Protein AF-0000000080600433 (afdb_homodimer)

Nearest PDB structures (foldseek):
  8jb5-assembly1_A  TM=6.393E-01  e=2.468E+00  Paraclostridium sordellii ATCC 9714
  7pgu-assembly1_N  TM=2.609E-01  e=3.815E-01  Homo sapiens
  2d9x-assembly1_A  TM=2.632E-01  e=1.569E+00  Homo sapiens
  7n3p-assembly1_A  TM=3.312E-01  e=3.095E+00  Scytonema hofmannii
  8jb5-assembly1_A  TM=6.398E-01  e=2.450E+00  Paraclostridium sordellii ATCC 9714

Organism: Caenorhabditis remanei (NCBI:txid31234)

Structure (mmCIF, N/CA/C/O backbone):
data_AF-0000000080600433-model_v1
#
loop_
_entity.id
_entity.type
_entity.pdbx_description
1 polymer 'Uncharacterized protein'
#
loop_
_atom_site.group_PDB
_atom_site.id
_atom_site.type_symbol
_atom_site.label_atom_id
_atom_site.label_alt_id
_atom_site.label_comp_id
_atom_site.label_asym_id
_atom_site.label_entity_id
_atom_site.label_seq_id
_atom_site.pdbx_PDB_ins_code
_atom_site.Cartn_x
_atom_site.Cartn_y
_atom_site.Cartn_z
_atom_site.occupancy
_atom_site.B_iso_or_equiv
_atom_site.auth_seq_id
_atom_site.auth_comp_id
_atom_site.auth_asym_id
_atom_site.auth_atom_id
_atom_site.pdbx_PDB_model_num
ATOM 1 N N . MET A 1 1 ? 15.68 -6.871 -2.203 1 72.06 1 MET A N 1
ATOM 2 C CA . MET A 1 1 ? 15.016 -6.578 -3.467 1 72.06 1 MET A CA 1
ATOM 3 C C . MET A 1 1 ? 13.586 -6.102 -3.23 1 72.06 1 MET A C 1
ATOM 5 O O . MET A 1 1 ? 12.938 -6.523 -2.271 1 72.06 1 MET A O 1
ATOM 9 N N . SER A 1 2 ? 13.094 -5.086 -3.926 1 90.19 2 SER A N 1
ATOM 10 C CA . SER A 1 2 ? 11.852 -4.34 -3.773 1 90.19 2 SER A CA 1
ATOM 11 C C . SER A 1 2 ? 10.688 -5.059 -4.441 1 90.19 2 SER A C 1
ATOM 13 O O . SER A 1 2 ? 10.891 -5.844 -5.371 1 90.19 2 SER A O 1
ATOM 15 N N . ILE A 1 3 ? 9.578 -4.93 -3.832 1 96.94 3 ILE A N 1
ATOM 16 C CA . ILE A 1 3 ? 8.359 -5.488 -4.398 1 96.94 3 ILE A CA 1
ATOM 17 C C . ILE A 1 3 ? 8.195 -5.02 -5.844 1 96.94 3 ILE A C 1
ATOM 19 O O . ILE A 1 3 ? 8.516 -3.877 -6.172 1 96.94 3 ILE A O 1
ATOM 23 N N . LEU A 1 4 ? 7.863 -5.965 -6.727 1 97.31 4 LEU A N 1
ATOM 24 C CA . LEU A 1 4 ? 7.391 -5.648 -8.07 1 97.31 4 LEU A CA 1
ATOM 25 C C . LEU A 1 4 ? 5.871 -5.738 -8.148 1 97.31 4 LEU A C 1
ATOM 27 O O . LEU A 1 4 ? 5.273 -6.688 -7.637 1 97.31 4 LEU A O 1
ATOM 31 N N . VAL A 1 5 ? 5.254 -4.672 -8.672 1 98.06 5 VAL A N 1
ATOM 32 C CA . VAL A 1 5 ? 3.795 -4.664 -8.641 1 98.06 5 VAL A CA 1
ATOM 33 C C . VAL A 1 5 ? 3.258 -3.871 -9.828 1 98.06 5 VAL A C 1
ATOM 35 O O . VAL A 1 5 ? 3.863 -2.883 -10.25 1 98.06 5 VAL A O 1
ATOM 38 N N . TYR A 1 6 ? 2.219 -4.309 -10.398 1 97.75 6 TYR A N 1
ATOM 39 C CA . TYR A 1 6 ? 1.416 -3.549 -11.352 1 97.75 6 TYR A CA 1
ATOM 40 C C . TYR A 1 6 ? -0.06 -3.904 -11.227 1 97.75 6 TYR A C 1
ATOM 42 O O . TYR A 1 6 ? -0.415 -4.895 -10.578 1 97.75 6 TYR A O 1
ATOM 50 N N . ASP A 1 7 ? -0.942 -3.064 -11.727 1 97.25 7 ASP A N 1
ATOM 51 C CA . ASP A 1 7 ? -2.379 -3.305 -11.625 1 97.25 7 ASP A CA 1
ATOM 52 C C . ASP A 1 7 ? -2.938 -3.836 -12.945 1 97.25 7 ASP A C 1
ATOM 54 O O . ASP A 1 7 ? -2.322 -3.662 -14 1 97.25 7 ASP A O 1
ATOM 58 N N . ARG A 1 8 ? -4.012 -4.586 -12.828 1 96.38 8 ARG A N 1
ATOM 59 C CA . ARG A 1 8 ? -4.77 -5.113 -13.961 1 96.38 8 ARG A CA 1
ATOM 60 C C . ARG A 1 8 ? -6.27 -5.062 -13.688 1 96.38 8 ARG A C 1
ATOM 62 O O . ARG A 1 8 ? -6.707 -5.301 -12.562 1 96.38 8 ARG A O 1
ATOM 69 N N . GLU A 1 9 ? -6.945 -4.75 -14.742 1 95.44 9 GLU A N 1
ATOM 70 C CA . GLU A 1 9 ? -8.398 -4.844 -14.641 1 95.44 9 GLU A CA 1
ATOM 71 C C . GLU A 1 9 ? -8.906 -6.18 -15.172 1 95.44 9 GLU A C 1
ATOM 73 O O . GLU A 1 9 ? -8.469 -6.637 -16.234 1 95.44 9 GLU A O 1
ATOM 78 N N . HIS A 1 10 ? -9.742 -6.844 -14.414 1 96.12 10 HIS A N 1
ATOM 79 C CA . HIS A 1 10 ? -10.406 -8.078 -14.805 1 96.12 10 HIS A CA 1
ATOM 80 C C . HIS A 1 10 ? -11.852 -8.102 -14.328 1 96.12 10 HIS A C 1
ATOM 82 O O . HIS A 1 10 ? -12.117 -7.969 -13.125 1 96.12 10 HIS A O 1
ATOM 88 N N . ASN A 1 11 ? -12.82 -8.281 -15.258 1 94 11 ASN A N 1
ATOM 89 C CA . ASN A 1 11 ? -14.25 -8.273 -14.953 1 94 11 ASN A CA 1
ATOM 90 C C . ASN A 1 11 ? -14.648 -7.031 -14.164 1 94 11 ASN A C 1
ATOM 92 O O . ASN A 1 11 ? -15.328 -7.133 -13.141 1 94 11 ASN A O 1
ATOM 96 N N . PHE A 1 12 ? -14.133 -5.879 -14.539 1 91.25 12 PHE A N 1
ATOM 97 C CA . PHE A 1 12 ? -14.484 -4.555 -14.039 1 91.25 12 PHE A CA 1
ATOM 98 C C . PHE A 1 12 ? -14 -4.375 -12.609 1 91.25 12 PHE A C 1
ATOM 100 O O . PHE A 1 12 ? -14.578 -3.594 -11.844 1 91.25 12 PHE A O 1
ATOM 107 N N . LYS A 1 13 ? -13.062 -5.203 -12.25 1 94.06 13 LYS A N 1
ATOM 108 C CA . LYS A 1 13 ? -12.422 -5.094 -10.938 1 94.06 13 LYS A CA 1
ATOM 109 C C . LYS A 1 13 ? -10.914 -4.891 -11.078 1 94.06 13 LYS A C 1
ATOM 111 O O . LYS A 1 13 ? -10.273 -5.516 -11.922 1 94.06 13 LYS A O 1
ATOM 116 N N . LYS A 1 14 ? -10.461 -4.07 -10.242 1 95.69 14 LYS A N 1
ATOM 117 C CA . LYS A 1 14 ? -9.023 -3.822 -10.227 1 95.69 14 LYS A CA 1
ATOM 118 C C . LYS A 1 14 ? -8.297 -4.852 -9.359 1 95.69 14 LYS A C 1
ATOM 120 O O . LYS A 1 14 ? -8.734 -5.156 -8.25 1 95.69 14 LYS A O 1
ATOM 125 N N . TRP A 1 15 ? -7.246 -5.34 -9.961 1 97.81 15 TRP A N 1
ATOM 126 C CA . TRP A 1 15 ? -6.383 -6.289 -9.273 1 97.81 15 TRP A CA 1
ATOM 127 C C . TRP A 1 15 ? -4.938 -5.805 -9.266 1 97.81 15 TRP A C 1
ATOM 129 O O . TRP A 1 15 ? -4.512 -5.082 -10.172 1 97.81 15 TRP A O 1
ATOM 139 N N . TYR A 1 16 ? -4.23 -6.188 -8.242 1 98.19 16 TYR A N 1
ATOM 140 C CA . TYR A 1 16 ? -2.791 -5.965 -8.18 1 98.19 16 TYR A CA 1
ATOM 141 C C . TYR A 1 16 ? -2.029 -7.277 -8.312 1 98.19 16 TYR A C 1
ATOM 143 O O . TYR A 1 16 ? -2.25 -8.211 -7.531 1 98.19 16 TYR A O 1
ATOM 151 N N . ILE A 1 17 ? -1.213 -7.379 -9.281 1 98.69 17 ILE A N 1
ATOM 152 C CA . ILE A 1 17 ? -0.293 -8.5 -9.445 1 98.69 17 ILE A CA 1
ATOM 153 C C . ILE A 1 17 ? 1.088 -8.117 -8.922 1 98.69 17 ILE A C 1
ATOM 155 O O . ILE A 1 17 ? 1.611 -7.047 -9.258 1 98.69 17 ILE A O 1
ATOM 159 N N . TYR A 1 18 ? 1.61 -9.031 -8.062 1 98.44 18 TYR A N 1
ATOM 160 C CA . TYR A 1 18 ? 2.848 -8.586 -7.434 1 98.44 18 TYR A CA 1
ATOM 161 C C . TYR A 1 18 ? 3.801 -9.75 -7.215 1 98.44 18 TYR A C 1
ATOM 163 O O . TYR A 1 18 ? 3.387 -10.914 -7.246 1 98.44 18 TYR A O 1
ATOM 171 N N . TRP A 1 19 ? 5.078 -9.438 -7.082 1 98.5 19 TRP A N 1
ATOM 172 C CA . TRP A 1 19 ? 6.18 -10.336 -6.746 1 98.5 19 TRP A CA 1
ATOM 173 C C . TRP A 1 19 ? 6.965 -9.812 -5.551 1 98.5 19 TRP A C 1
ATOM 175 O O . TRP A 1 19 ? 7.406 -8.656 -5.543 1 98.5 19 TRP A O 1
ATOM 185 N N . ILE A 1 20 ? 7.02 -10.641 -4.551 1 97.81 20 ILE A N 1
ATOM 186 C CA . ILE A 1 20 ? 7.848 -10.336 -3.387 1 97.81 20 ILE A CA 1
ATOM 187 C C . ILE A 1 20 ? 9.109 -11.195 -3.418 1 97.81 20 ILE A C 1
ATOM 189 O O . ILE A 1 20 ? 9.07 -12.383 -3.08 1 97.81 20 ILE A O 1
ATOM 193 N N . PRO A 1 21 ? 10.203 -10.578 -3.76 1 96.69 21 PRO A N 1
ATOM 194 C CA . PRO A 1 21 ? 11.43 -11.352 -3.947 1 96.69 21 PRO A CA 1
ATOM 195 C C . PRO A 1 21 ? 11.891 -12.047 -2.666 1 96.69 21 PRO A C 1
ATOM 197 O O . PRO A 1 21 ? 12.375 -13.18 -2.715 1 96.69 21 PRO A O 1
ATOM 200 N N . LYS A 1 22 ? 11.766 -11.43 -1.541 1 95 22 LYS A N 1
ATOM 201 C CA . LYS A 1 22 ? 12.266 -11.953 -0.273 1 95 22 LYS A CA 1
ATOM 202 C C . LYS A 1 22 ? 11.664 -13.328 0.031 1 95 22 LYS A C 1
ATOM 204 O O . LYS A 1 22 ? 12.359 -14.227 0.501 1 95 22 LYS A O 1
ATOM 209 N N . THR A 1 23 ? 10.445 -13.469 -0.285 1 96.19 23 THR A N 1
ATOM 210 C CA . THR A 1 23 ? 9.758 -14.711 0.038 1 96.19 23 THR A CA 1
ATOM 211 C C . THR A 1 23 ? 9.469 -15.516 -1.229 1 96.19 23 THR A C 1
ATOM 213 O O . THR A 1 23 ? 8.875 -16.594 -1.164 1 96.19 23 THR A O 1
ATOM 216 N N . LYS A 1 24 ? 9.859 -14.992 -2.398 1 97.25 24 LYS A N 1
ATOM 217 C CA . LYS A 1 24 ? 9.602 -15.617 -3.693 1 97.25 24 LYS A CA 1
ATOM 218 C C . LYS A 1 24 ? 8.117 -15.891 -3.891 1 97.25 24 LYS A C 1
ATOM 220 O O . LYS A 1 24 ? 7.727 -16.984 -4.281 1 97.25 24 LYS A O 1
ATOM 225 N N . THR A 1 25 ? 7.352 -14.891 -3.592 1 98.25 25 THR A N 1
ATOM 226 C CA . THR A 1 25 ? 5.898 -15.039 -3.609 1 98.25 25 THR A CA 1
ATOM 227 C C . THR A 1 25 ? 5.293 -14.266 -4.777 1 98.25 25 THR A C 1
ATOM 229 O O . THR A 1 25 ? 5.508 -13.062 -4.91 1 98.25 25 THR A O 1
ATOM 232 N N . LEU A 1 26 ? 4.645 -15.008 -5.57 1 98.44 26 LEU A N 1
ATOM 233 C CA . LEU A 1 26 ? 3.768 -14.414 -6.574 1 98.44 26 LEU A CA 1
ATOM 234 C C . LEU A 1 26 ? 2.348 -14.266 -6.039 1 98.44 26 LEU A C 1
ATOM 236 O O . LEU A 1 26 ? 1.798 -15.203 -5.457 1 98.44 26 LEU A O 1
ATOM 240 N N . GLY A 1 27 ? 1.812 -13.039 -6.211 1 98.44 27 GLY A N 1
ATOM 241 C CA . GLY A 1 27 ? 0.491 -12.828 -5.641 1 98.44 27 GLY A CA 1
ATOM 242 C C . GLY A 1 27 ? -0.405 -11.969 -6.52 1 98.44 27 GLY A C 1
ATOM 243 O O . GLY A 1 27 ? 0.078 -11.258 -7.398 1 98.44 27 GLY A O 1
ATOM 244 N N . VAL A 1 28 ? -1.688 -12.125 -6.336 1 98.44 28 VAL A N 1
ATOM 245 C CA . VAL A 1 28 ? -2.748 -11.297 -6.906 1 98.44 28 VAL A CA 1
ATOM 246 C C . VAL A 1 28 ? -3.756 -10.93 -5.82 1 98.44 28 VAL A C 1
ATOM 248 O O . VAL A 1 28 ? -4.219 -11.789 -5.074 1 98.44 28 VAL A O 1
ATOM 251 N N . LYS A 1 29 ? -3.992 -9.68 -5.703 1 97.19 29 LYS A N 1
ATOM 252 C CA . LYS A 1 29 ? -4.973 -9.25 -4.707 1 97.19 29 LYS A CA 1
ATOM 253 C C . LYS A 1 29 ? -5.91 -8.195 -5.277 1 97.19 29 LYS A C 1
ATOM 255 O O . LYS A 1 29 ? -5.523 -7.414 -6.152 1 97.19 29 LYS A O 1
ATOM 260 N N . ASP A 1 30 ? -7.098 -8.227 -4.816 1 94.62 30 ASP A N 1
ATOM 261 C CA . ASP A 1 30 ? -7.996 -7.137 -5.176 1 94.62 30 ASP A CA 1
ATOM 262 C C . ASP A 1 30 ? -7.859 -5.969 -4.199 1 94.62 30 ASP A C 1
ATOM 264 O O . ASP A 1 30 ? -6.926 -5.93 -3.398 1 94.62 30 ASP A O 1
ATOM 268 N N . GLY A 1 31 ? -8.695 -4.984 -4.328 1 87.62 31 GLY A N 1
ATOM 269 C CA . GLY A 1 31 ? -8.633 -3.812 -3.469 1 87.62 31 GLY A CA 1
ATOM 270 C C . GLY A 1 31 ? -9.234 -4.047 -2.096 1 87.62 31 GLY A C 1
ATOM 271 O O . GLY A 1 31 ? -9.172 -3.176 -1.227 1 87.62 31 GLY A O 1
ATOM 272 N N . THR A 1 32 ? -9.711 -5.262 -1.882 1 89.62 32 THR A N 1
ATOM 273 C CA . THR A 1 32 ? -10.438 -5.512 -0.643 1 89.62 32 THR A CA 1
ATOM 274 C C . THR A 1 32 ? -9.812 -6.668 0.13 1 89.62 32 THR A C 1
ATOM 276 O O . THR A 1 32 ? -8.734 -6.527 0.705 1 89.62 32 THR A O 1
ATOM 279 N N . ASP A 1 33 ? -10.484 -7.832 0.111 1 89.44 33 ASP A N 1
ATOM 280 C CA . ASP A 1 33 ? -10.055 -8.859 1.059 1 89.44 33 ASP A CA 1
ATOM 281 C C . ASP A 1 33 ? -9.711 -10.156 0.34 1 89.44 33 ASP A C 1
ATOM 283 O O . ASP A 1 33 ? -9.562 -11.203 0.976 1 89.44 33 ASP A O 1
ATOM 287 N N . VAL A 1 34 ? -9.594 -10.117 -0.962 1 94.94 34 VAL A N 1
ATOM 288 C CA . VAL A 1 34 ? -9.289 -11.336 -1.708 1 94.94 34 VAL A CA 1
ATOM 289 C C . VAL A 1 34 ? -7.82 -11.336 -2.119 1 94.94 34 VAL A C 1
ATOM 291 O O . VAL A 1 34 ? -7.332 -10.359 -2.689 1 94.94 34 VAL A O 1
ATOM 294 N N . VAL A 1 35 ? -7.219 -12.469 -1.774 1 97.12 35 VAL A N 1
ATOM 295 C CA . VAL A 1 35 ? -5.801 -12.594 -2.09 1 97.12 35 VAL A CA 1
ATOM 296 C C . VAL A 1 35 ? -5.496 -14.023 -2.527 1 97.12 35 VAL A C 1
ATOM 298 O O . VAL A 1 35 ? -5.984 -14.984 -1.922 1 97.12 35 VAL A O 1
ATOM 301 N N . TYR A 1 36 ? -4.742 -14.141 -3.635 1 98.44 36 TYR A N 1
ATOM 302 C CA . TYR A 1 36 ? -4.172 -15.391 -4.109 1 98.44 36 TYR A CA 1
ATOM 303 C C . TYR A 1 36 ? -2.648 -15.328 -4.133 1 98.44 36 TYR A C 1
ATOM 305 O O . TYR A 1 36 ? -2.072 -14.336 -4.586 1 98.44 36 TYR A O 1
ATOM 313 N N . GLU A 1 37 ? -1.998 -16.391 -3.619 1 98.56 37 GLU A N 1
ATOM 314 C CA . GLU A 1 37 ? -0.538 -16.375 -3.605 1 98.56 37 GLU A CA 1
ATOM 315 C C . GLU A 1 37 ? 0.033 -17.766 -3.875 1 98.56 37 GLU A C 1
ATOM 317 O O . GLU A 1 37 ? -0.659 -18.766 -3.699 1 98.56 37 GLU A O 1
ATOM 322 N N . LYS A 1 38 ? 1.278 -17.766 -4.32 1 98.56 38 LYS A N 1
ATOM 323 C CA . LYS A 1 38 ? 2.07 -18.984 -4.512 1 98.56 38 LYS A CA 1
ATOM 324 C C . LYS A 1 38 ? 3.562 -18.688 -4.387 1 98.56 38 LYS A C 1
ATOM 326 O 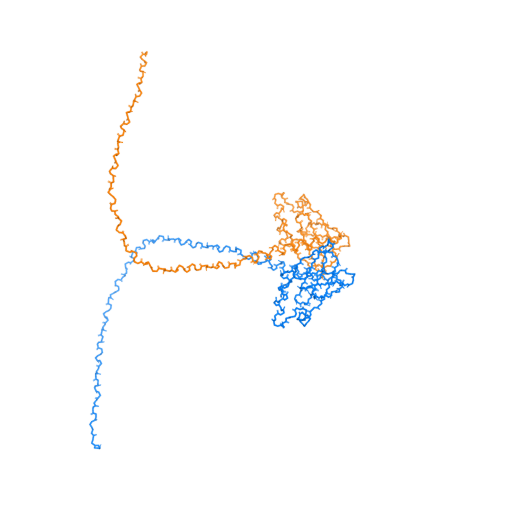O . LYS A 1 38 ? 4.059 -17.719 -4.965 1 98.56 38 LYS A O 1
ATOM 331 N N . MET A 1 39 ? 4.168 -19.453 -3.574 1 98.19 39 MET A N 1
ATOM 332 C CA . MET A 1 39 ? 5.629 -19.438 -3.639 1 98.19 39 MET A CA 1
ATOM 333 C C . MET A 1 39 ? 6.125 -20.062 -4.938 1 98.19 39 MET A C 1
ATOM 335 O O . MET A 1 39 ? 5.73 -21.172 -5.289 1 98.19 39 MET A O 1
ATOM 339 N N . VAL A 1 40 ? 6.957 -19.344 -5.656 1 98.12 40 VAL A N 1
ATOM 340 C CA . VAL A 1 40 ? 7.465 -19.828 -6.938 1 98.12 40 VAL A CA 1
ATOM 341 C C . VAL A 1 40 ? 8.984 -19.938 -6.879 1 98.12 40 VAL A C 1
ATOM 343 O O . VAL A 1 40 ? 9.695 -18.938 -6.805 1 98.12 40 VAL A O 1
ATOM 346 N N . THR A 1 41 ? 9.422 -21.078 -6.973 1 97.12 41 THR A N 1
ATOM 347 C CA . THR A 1 41 ? 10.844 -21.359 -6.855 1 97.12 41 THR A CA 1
ATOM 348 C C . THR A 1 41 ? 11.586 -20.922 -8.125 1 97.12 41 THR A C 1
ATOM 350 O O . THR A 1 41 ? 10.953 -20.609 -9.133 1 97.12 41 THR A O 1
ATOM 353 N N . LEU A 1 42 ? 12.914 -20.984 -7.977 1 96.94 42 LEU A N 1
ATOM 354 C CA . LEU A 1 42 ? 13.758 -20.688 -9.133 1 96.94 42 LEU A CA 1
ATOM 355 C C . LEU A 1 42 ? 13.508 -21.672 -10.258 1 96.94 42 LEU A C 1
ATOM 357 O O . LEU A 1 42 ? 13.445 -21.297 -11.43 1 96.94 42 LEU A O 1
ATOM 361 N N . THR A 1 43 ? 13.375 -22.953 -9.938 1 96.25 43 THR A N 1
ATOM 362 C CA . THR A 1 43 ? 13.133 -24 -10.914 1 96.25 43 THR A CA 1
ATOM 363 C C . THR A 1 43 ? 11.805 -23.781 -11.633 1 96.25 43 THR A C 1
ATOM 365 O O . THR A 1 43 ? 11.727 -23.891 -12.859 1 96.25 43 THR A O 1
ATOM 368 N N . GLU A 1 44 ? 10.82 -23.453 -10.891 1 95.88 44 GLU A N 1
ATOM 369 C CA . GLU A 1 44 ? 9.508 -23.219 -11.477 1 95.88 44 GLU A CA 1
ATOM 370 C C . GLU A 1 44 ? 9.523 -22 -12.398 1 95.88 44 GLU A C 1
ATOM 372 O O . GLU A 1 44 ? 8.922 -22.031 -13.477 1 95.88 44 GLU A O 1
ATOM 377 N N . ARG A 1 45 ? 10.227 -20.922 -11.984 1 96.5 45 ARG A N 1
ATOM 378 C CA . ARG A 1 45 ? 10.32 -19.734 -12.82 1 96.5 45 ARG A CA 1
ATOM 379 C C . ARG A 1 45 ? 11.109 -20.016 -14.086 1 96.5 45 ARG A C 1
ATOM 381 O O . ARG A 1 45 ? 10.758 -19.531 -15.164 1 96.5 45 ARG A O 1
ATOM 388 N N . THR A 1 46 ? 12.148 -20.812 -13.969 1 96.19 46 THR A N 1
ATOM 389 C CA . THR A 1 46 ? 12.938 -21.219 -15.125 1 96.19 46 THR A CA 1
ATOM 390 C C . THR A 1 46 ? 12.086 -21.984 -16.125 1 96.19 46 THR A C 1
ATOM 392 O O . THR A 1 46 ? 12.172 -21.75 -17.328 1 96.19 46 THR A O 1
ATOM 395 N N . GLU A 1 47 ? 11.297 -22.859 -15.609 1 94 47 GLU A N 1
ATOM 396 C CA . GLU A 1 47 ? 10.43 -23.656 -16.453 1 94 47 GLU A CA 1
ATOM 397 C C . GLU A 1 47 ? 9.336 -22.812 -17.094 1 94 47 GLU A C 1
ATOM 399 O O . GLU A 1 47 ? 9.031 -22.969 -18.281 1 94 47 GLU A O 1
ATOM 404 N N . LEU A 1 48 ? 8.781 -21.922 -16.359 1 93.81 48 LEU A N 1
ATOM 405 C CA . LEU A 1 48 ? 7.703 -21.062 -16.828 1 93.81 48 LEU A CA 1
ATOM 406 C C . LEU A 1 48 ? 8.195 -20.141 -17.938 1 93.81 48 LEU A C 1
ATOM 408 O O . LEU A 1 48 ? 7.508 -19.938 -18.938 1 93.81 48 LEU A O 1
ATOM 412 N N . LEU A 1 49 ? 9.375 -19.578 -17.703 1 94.25 49 LEU A N 1
ATOM 413 C CA . LEU A 1 49 ? 9.898 -18.578 -18.625 1 94.25 49 LEU A CA 1
ATOM 414 C C . LEU A 1 49 ? 10.68 -19.25 -19.766 1 94.25 49 LEU A C 1
ATOM 416 O O . LEU A 1 49 ? 10.977 -18.609 -20.781 1 94.25 49 LEU A O 1
ATOM 420 N N . LYS A 1 50 ? 11.039 -20.469 -19.578 1 93.31 50 LYS A N 1
ATOM 421 C CA . LYS A 1 50 ? 11.844 -21.219 -20.547 1 93.31 50 LYS A CA 1
ATOM 422 C C . LYS A 1 50 ? 13.164 -20.5 -20.828 1 93.31 50 LYS A C 1
ATOM 424 O O . LYS A 1 50 ? 13.523 -20.281 -21.984 1 93.31 50 LYS A O 1
ATOM 429 N N . VAL A 1 51 ? 13.805 -20.156 -19.766 1 95.12 51 VAL A N 1
ATOM 430 C CA . VAL A 1 51 ? 15.109 -19.5 -19.859 1 95.12 51 VAL A CA 1
ATOM 431 C C . VAL A 1 51 ? 16.094 -20.188 -18.906 1 95.12 51 VAL A C 1
ATOM 433 O O . VAL A 1 51 ? 15.68 -20.953 -18.031 1 95.12 51 VAL A O 1
ATOM 436 N N . SER A 1 52 ? 17.375 -19.906 -19.109 1 95.88 52 SER A N 1
ATOM 437 C CA . SER A 1 52 ? 18.406 -20.453 -18.234 1 95.88 52 SER A CA 1
ATOM 438 C C . SER A 1 52 ? 18.344 -19.844 -16.844 1 95.88 52 SER A C 1
ATOM 440 O O . SER A 1 52 ? 17.812 -18.734 -16.672 1 95.88 52 SER A O 1
ATOM 442 N N . LYS A 1 53 ? 18.906 -20.531 -15.852 1 95.25 53 LYS A N 1
ATOM 443 C CA . LYS A 1 53 ? 18.906 -20.094 -14.453 1 95.25 53 LYS A CA 1
ATOM 444 C C . LYS A 1 53 ? 19.609 -18.734 -14.305 1 95.25 53 LYS A C 1
ATOM 446 O O . LYS A 1 53 ? 19.188 -17.922 -13.484 1 95.25 53 LYS A O 1
ATOM 451 N N . SER A 1 54 ? 20.547 -18.531 -15.117 1 95.44 54 SER A N 1
ATOM 452 C CA . SER A 1 54 ? 21.344 -17.312 -15 1 95.44 54 SER A CA 1
ATOM 453 C C . SER A 1 54 ? 20.547 -16.094 -15.469 1 95.44 54 SER A C 1
ATOM 455 O O . SER A 1 54 ? 20.859 -14.953 -15.094 1 95.44 54 SER A O 1
ATOM 457 N N . LEU A 1 55 ? 19.516 -16.297 -16.219 1 97.12 55 LEU A N 1
ATOM 458 C CA . LEU A 1 55 ? 18.781 -15.195 -16.828 1 97.12 55 LEU A CA 1
ATOM 459 C C . LEU A 1 55 ? 17.422 -15.008 -16.156 1 97.12 55 LEU A C 1
ATOM 461 O O . LEU A 1 55 ? 16.719 -14.039 -16.453 1 97.12 55 LEU A O 1
ATOM 465 N N . VAL A 1 56 ? 17.078 -15.852 -15.25 1 96.62 56 VAL A N 1
ATOM 466 C CA . VAL A 1 56 ? 15.711 -15.93 -14.75 1 96.62 56 VAL A CA 1
ATOM 467 C C . VAL A 1 56 ? 15.359 -14.648 -14 1 96.62 56 VAL A C 1
ATOM 469 O O . VAL A 1 56 ? 14.266 -14.102 -14.164 1 96.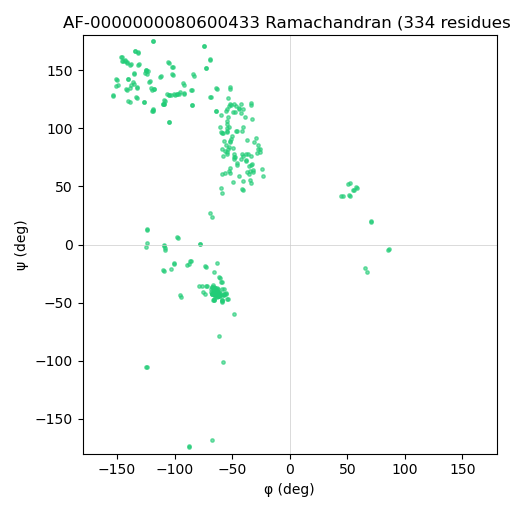62 56 VAL A O 1
ATOM 472 N N . GLU A 1 57 ? 16.297 -14.195 -13.227 1 95.31 57 GLU A N 1
ATOM 473 C CA . GLU A 1 57 ? 16.016 -13.016 -12.414 1 95.31 57 GLU A CA 1
ATOM 474 C C . GLU A 1 57 ? 15.758 -11.789 -13.297 1 95.31 57 GLU A C 1
ATOM 476 O O . GLU A 1 57 ? 14.805 -11.039 -13.07 1 95.31 57 GLU A O 1
ATOM 481 N N . GLU A 1 58 ? 16.516 -11.664 -14.242 1 95.62 58 GLU A N 1
ATOM 482 C CA . GLU A 1 58 ? 16.375 -10.539 -15.164 1 95.62 58 GLU A CA 1
ATOM 483 C C . GLU A 1 58 ? 15.078 -10.641 -15.953 1 95.62 58 GLU A C 1
ATOM 485 O O . GLU A 1 58 ? 14.344 -9.656 -16.078 1 95.62 58 GLU A O 1
ATOM 490 N N . LYS A 1 59 ? 14.828 -11.75 -16.469 1 96.44 59 LYS A N 1
ATOM 491 C CA . LYS A 1 59 ? 13.633 -11.938 -17.281 1 96.44 59 LYS A CA 1
ATOM 492 C C . LYS A 1 59 ? 12.367 -11.836 -16.438 1 96.44 59 LYS A C 1
ATOM 494 O O . LYS A 1 59 ? 11.336 -11.359 -16.922 1 96.44 59 LYS A O 1
ATOM 499 N N . TRP A 1 60 ? 12.477 -12.336 -15.242 1 96.38 60 TRP A N 1
ATOM 500 C CA . TRP A 1 60 ? 11.352 -12.242 -14.32 1 96.38 60 TRP A CA 1
ATOM 501 C C . TRP A 1 60 ? 11.031 -10.789 -14 1 96.38 60 TRP A C 1
ATOM 503 O O . TRP A 1 60 ? 9.867 -10.383 -14.047 1 96.38 60 TRP A O 1
ATOM 513 N N . ALA A 1 61 ? 12.039 -10.008 -13.773 1 95 61 ALA A N 1
ATOM 514 C CA . ALA A 1 61 ? 11.859 -8.578 -13.531 1 95 61 ALA A CA 1
ATOM 515 C C . ALA A 1 61 ? 11.289 -7.879 -14.758 1 95 61 ALA A C 1
ATOM 517 O O . ALA A 1 61 ? 10.406 -7.023 -14.641 1 95 61 ALA A O 1
ATOM 518 N N . ALA A 1 62 ? 11.773 -8.266 -15.867 1 95.25 62 ALA A N 1
ATOM 519 C CA . ALA A 1 62 ? 11.289 -7.703 -17.125 1 95.25 62 ALA A CA 1
ATOM 520 C C . ALA A 1 62 ? 9.812 -8.031 -17.344 1 95.25 62 ALA A C 1
ATOM 522 O O . ALA A 1 62 ? 9.047 -7.195 -17.812 1 95.25 62 ALA A O 1
ATOM 523 N N . LEU A 1 63 ? 9.469 -9.195 -17.031 1 95.56 63 LEU A N 1
ATOM 524 C CA . LEU A 1 63 ? 8.078 -9.633 -17.141 1 95.56 63 LEU A CA 1
ATOM 525 C C . LEU A 1 63 ? 7.152 -8.711 -16.359 1 95.56 63 LEU A C 1
ATOM 527 O O . LEU A 1 63 ? 6.086 -8.336 -16.844 1 95.56 63 LEU A O 1
ATOM 531 N N . PHE A 1 64 ? 7.539 -8.305 -15.18 1 95.88 64 PHE A N 1
ATOM 532 C CA . PHE A 1 64 ? 6.734 -7.43 -14.336 1 95.88 64 PHE A CA 1
ATOM 533 C C . PHE A 1 64 ? 6.77 -5.996 -14.852 1 95.88 64 PHE A C 1
ATOM 535 O O . PHE A 1 64 ? 5.746 -5.312 -14.867 1 95.88 64 PHE A O 1
ATOM 542 N N . SER A 1 65 ? 7.945 -5.617 -15.25 1 93.69 65 SER A N 1
ATOM 543 C CA . SER A 1 65 ? 8.07 -4.254 -15.766 1 93.69 65 SER A CA 1
ATOM 544 C C . SER A 1 65 ? 7.195 -4.051 -17 1 93.69 65 SER A C 1
ATOM 546 O O . SER A 1 65 ? 6.676 -2.957 -17.219 1 93.69 65 SER A O 1
ATOM 548 N N . GLU A 1 66 ? 6.996 -5.07 -17.656 1 94.81 66 GLU A N 1
ATOM 549 C CA . GLU A 1 66 ? 6.211 -5.023 -18.891 1 94.81 66 GLU A CA 1
ATOM 550 C C . GLU A 1 66 ? 4.766 -5.434 -18.641 1 94.81 66 GLU A C 1
ATOM 552 O O . GLU A 1 66 ? 3.971 -5.539 -19.578 1 94.81 66 GLU A O 1
ATOM 557 N N . CYS A 1 67 ? 4.426 -5.613 -17.484 1 96.12 67 CYS A N 1
ATOM 558 C CA . CYS A 1 67 ? 3.082 -6.055 -17.125 1 96.12 67 CYS A CA 1
ATOM 559 C C . CYS A 1 67 ? 2.68 -7.285 -17.922 1 96.12 67 CYS A C 1
ATOM 561 O O . CYS A 1 67 ? 1.589 -7.328 -18.5 1 96.12 67 CYS A O 1
ATOM 563 N N . GLY A 1 68 ? 3.545 -8.312 -17.891 1 95.12 68 GLY A N 1
ATOM 564 C CA . GLY A 1 68 ? 3.457 -9.43 -18.828 1 95.12 68 GLY A CA 1
ATOM 565 C C . GLY A 1 68 ? 2.51 -10.516 -18.359 1 95.12 68 GLY A C 1
ATOM 566 O O . GLY A 1 68 ? 2.141 -11.398 -19.141 1 95.12 68 GLY A O 1
ATOM 567 N N . LEU A 1 69 ? 2.072 -10.562 -17.141 1 96.44 69 LEU A N 1
ATOM 568 C CA . LEU A 1 69 ? 1.134 -11.562 -16.641 1 96.44 69 LEU A CA 1
ATOM 569 C C . LEU A 1 69 ? -0.302 -11.062 -16.75 1 96.44 69 LEU A C 1
ATOM 571 O O . LEU A 1 69 ? -0.58 -9.898 -16.453 1 96.44 69 LEU A O 1
ATOM 575 N N . HIS A 1 70 ? -1.192 -11.969 -17.156 1 96.25 70 HIS A N 1
ATOM 576 C CA . HIS A 1 70 ? -2.605 -11.648 -17.312 1 96.25 70 HIS A CA 1
ATOM 577 C C . HIS A 1 70 ? -3.48 -12.602 -16.5 1 96.25 70 HIS A C 1
ATOM 579 O O . HIS A 1 70 ? -3.162 -13.781 -16.375 1 96.25 70 HIS A O 1
ATOM 585 N N . ILE A 1 71 ? -4.594 -12.062 -16.062 1 97.5 71 ILE A N 1
ATOM 586 C CA . ILE A 1 71 ? -5.543 -12.891 -15.328 1 97.5 71 ILE A CA 1
ATOM 587 C C . ILE A 1 71 ? -6.441 -13.633 -16.312 1 97.5 71 ILE A C 1
ATOM 589 O O . ILE A 1 71 ? -7.164 -13.016 -17.094 1 97.5 71 ILE A O 1
ATOM 593 N N . GLU A 1 72 ? -6.391 -14.875 -16.234 1 96 72 GLU A N 1
ATOM 594 C CA . GLU A 1 72 ? -7.188 -15.703 -17.141 1 96 72 GLU A CA 1
ATOM 595 C C . GLU A 1 72 ? -8.508 -16.109 -16.484 1 96 72 GLU A C 1
ATOM 597 O O . GLU A 1 72 ? -9.555 -16.078 -17.141 1 96 72 GLU A O 1
ATOM 602 N N . GLU A 1 73 ? -8.391 -16.5 -15.211 1 96.19 73 GLU A N 1
ATOM 603 C CA . GLU A 1 73 ? -9.57 -17.016 -14.516 1 96.19 73 GLU A CA 1
ATOM 604 C C . GLU A 1 73 ? -9.492 -16.734 -13.023 1 96.19 73 GLU A C 1
ATOM 606 O O . GLU A 1 73 ? -8.438 -16.891 -12.406 1 96.19 73 GLU A O 1
ATOM 611 N N . VAL A 1 74 ? -10.656 -16.297 -12.5 1 97.44 74 VAL A N 1
ATOM 612 C CA . VAL A 1 74 ? -10.781 -16.078 -11.062 1 97.44 74 VAL A CA 1
ATOM 613 C C . VAL A 1 74 ? -11.859 -17 -10.492 1 97.44 74 VAL A C 1
ATOM 615 O O . VAL A 1 74 ? -13.031 -16.906 -10.859 1 97.44 74 VAL A O 1
ATOM 618 N N . CYS A 1 75 ? -11.391 -17.891 -9.633 1 96.81 75 CYS A N 1
ATOM 619 C CA . CYS A 1 75 ? -12.297 -18.766 -8.914 1 96.81 75 CYS A CA 1
ATOM 620 C C . CYS A 1 75 ? -12.203 -18.547 -7.41 1 96.81 75 CYS A C 1
ATOM 622 O O . CYS A 1 75 ? -11.383 -17.75 -6.949 1 96.81 75 CYS A O 1
ATOM 624 N N . ASP A 1 76 ? -13.031 -19.203 -6.676 1 96.69 76 ASP A N 1
ATOM 625 C CA . ASP A 1 76 ? -13.086 -19 -5.23 1 96.69 76 ASP A CA 1
ATOM 626 C C . ASP A 1 76 ? -11.781 -19.438 -4.566 1 96.69 76 ASP A C 1
ATOM 628 O O . ASP A 1 76 ? -11.258 -18.734 -3.693 1 96.69 76 ASP A O 1
ATOM 632 N N . LYS A 1 77 ? -11.227 -20.5 -5.074 1 97.81 77 LYS A N 1
ATOM 633 C CA . LYS A 1 77 ? -10.086 -21.078 -4.367 1 97.81 77 LYS A CA 1
ATOM 634 C C . LYS A 1 77 ? -8.789 -20.859 -5.145 1 97.81 77 LYS A C 1
ATOM 636 O O . LYS A 1 77 ? -7.695 -21 -4.594 1 97.81 77 LYS A O 1
ATOM 641 N N . GLU A 1 78 ? -8.938 -20.656 -6.406 1 98.38 78 GLU A N 1
ATOM 642 C CA . GLU A 1 78 ? -7.742 -20.531 -7.234 1 98.38 78 GLU A CA 1
ATOM 643 C C . GLU A 1 78 ? -7.879 -19.406 -8.25 1 98.38 78 GLU A C 1
ATOM 645 O O . GLU A 1 78 ? -8.992 -19 -8.594 1 98.38 78 GLU A O 1
ATOM 650 N N . LEU A 1 79 ? -6.797 -18.875 -8.68 1 98.44 79 LEU A N 1
ATOM 651 C CA . LEU A 1 79 ? -6.684 -17.891 -9.742 1 98.44 79 LEU A CA 1
ATOM 652 C C . LEU A 1 79 ? -5.59 -18.281 -10.734 1 98.44 79 LEU A C 1
ATOM 654 O O . LEU A 1 79 ? -4.508 -18.703 -10.336 1 98.44 79 LEU A O 1
ATOM 658 N N . VAL A 1 80 ? -5.895 -18.172 -12.008 1 97.88 80 VAL A N 1
ATOM 659 C CA . VAL A 1 80 ? -4.961 -18.578 -13.055 1 97.88 80 VAL A CA 1
ATOM 660 C C . VAL A 1 80 ? -4.402 -17.359 -13.766 1 97.88 80 VAL A C 1
ATOM 662 O O . VAL A 1 80 ? -5.16 -16.531 -14.273 1 97.88 80 VAL A O 1
ATOM 665 N N . LEU A 1 81 ? -3.096 -17.281 -13.75 1 97.88 81 LEU A N 1
ATOM 666 C CA . LEU A 1 81 ? -2.387 -16.266 -14.531 1 97.88 81 LEU A CA 1
ATOM 667 C C . LEU A 1 81 ? -1.823 -16.875 -15.812 1 97.88 81 LEU A C 1
ATOM 669 O O . LEU A 1 81 ? -1.396 -18.031 -15.82 1 97.88 81 LEU A O 1
ATOM 673 N N . THR A 1 82 ? -1.824 -16.031 -16.844 1 95.62 82 THR A N 1
ATOM 674 C CA . THR A 1 82 ? -1.265 -16.469 -18.125 1 95.62 82 THR A CA 1
ATOM 675 C C . THR A 1 82 ? -0.168 -15.523 -18.594 1 95.62 82 THR A C 1
ATOM 677 O O . THR A 1 82 ? -0.203 -14.328 -18.281 1 95.62 82 THR A O 1
ATOM 680 N N . PHE A 1 83 ? 0.745 -16.141 -19.234 1 89.38 83 PHE A N 1
ATOM 681 C CA . PHE A 1 83 ? 1.878 -15.469 -19.859 1 89.38 83 PHE A CA 1
ATOM 682 C C . PHE A 1 83 ? 2.127 -16.016 -21.25 1 89.38 83 PHE A C 1
ATOM 684 O O . PHE A 1 83 ? 2.033 -17.234 -21.484 1 89.38 83 PHE A O 1
ATOM 691 N N . ALA A 1 84 ? 2.42 -15.125 -22.234 1 82.56 84 ALA A N 1
ATOM 692 C CA . ALA A 1 84 ? 2.73 -15.484 -23.609 1 82.56 84 ALA A CA 1
ATOM 693 C C . ALA A 1 84 ? 1.735 -16.516 -24.141 1 82.56 84 ALA A C 1
ATOM 695 O O . ALA A 1 84 ? 2.123 -17.453 -24.828 1 82.56 84 ALA A O 1
ATOM 696 N N . LEU A 1 85 ? 0.466 -16.453 -23.906 1 73.25 85 LEU A N 1
ATOM 697 C CA . LEU A 1 85 ? -0.688 -17.172 -24.438 1 73.25 85 LEU A CA 1
ATOM 698 C C . LEU A 1 85 ? -0.638 -18.641 -24.062 1 73.25 85 LEU A C 1
ATOM 700 O O . LEU A 1 85 ? -1.673 -19.312 -24.016 1 73.25 85 LEU A O 1
ATOM 704 N N . GLN A 1 86 ? 0.564 -19.078 -23.719 1 80.94 86 GLN A N 1
ATOM 705 C CA . GLN A 1 86 ? 0.574 -20.531 -23.609 1 80.94 86 GLN A CA 1
ATOM 706 C C . GLN A 1 86 ? 1.085 -20.969 -22.234 1 80.94 86 GLN A C 1
ATOM 708 O O . GLN A 1 86 ? 1.079 -22.172 -21.922 1 80.94 86 GLN A O 1
ATOM 713 N N . ARG A 1 87 ? 1.434 -20.172 -21.469 1 92.81 87 ARG A N 1
ATOM 714 C CA . ARG A 1 87 ? 1.963 -20.562 -20.172 1 92.81 87 ARG A CA 1
ATOM 715 C C . ARG A 1 87 ? 1.112 -20 -19.031 1 92.81 87 ARG A C 1
ATOM 717 O O . ARG A 1 87 ? 0.679 -18.844 -19.094 1 92.81 87 ARG A O 1
ATOM 724 N N . ASN A 1 88 ? 0.868 -20.984 -18.125 1 94.75 88 ASN A N 1
ATOM 725 C CA . ASN A 1 88 ? -0.011 -20.562 -17.047 1 94.75 88 ASN A CA 1
ATOM 726 C C . ASN A 1 88 ? 0.568 -20.938 -15.68 1 94.75 88 ASN A C 1
ATOM 728 O O . ASN A 1 88 ? 1.406 -21.828 -15.57 1 94.75 88 ASN A O 1
ATOM 732 N N . ILE A 1 89 ? 0.177 -20.234 -14.688 1 97 89 ILE A N 1
ATOM 733 C CA . ILE A 1 89 ? 0.511 -20.516 -13.297 1 97 89 ILE A CA 1
ATOM 734 C C . ILE A 1 89 ? -0.718 -20.297 -12.414 1 97 89 ILE A C 1
ATOM 736 O O . ILE A 1 89 ? -1.446 -19.328 -12.578 1 97 89 ILE A O 1
ATOM 740 N N . THR A 1 90 ? -0.962 -21.234 -11.516 1 98.12 90 THR A N 1
ATOM 741 C CA . THR A 1 90 ? -2.139 -21.203 -10.656 1 98.12 90 THR A CA 1
ATOM 742 C C . THR A 1 90 ? -1.761 -20.781 -9.242 1 98.12 90 THR A C 1
ATOM 744 O O . THR A 1 90 ? -0.807 -21.312 -8.664 1 98.12 90 THR A O 1
ATOM 747 N N . LEU A 1 91 ? -2.484 -19.812 -8.773 1 98.62 91 LEU A N 1
ATOM 748 C CA . LEU A 1 91 ? -2.324 -19.359 -7.395 1 98.62 91 LEU A CA 1
ATOM 749 C C . LEU A 1 91 ? -3.48 -19.844 -6.523 1 98.62 91 LEU A C 1
ATOM 751 O O . LEU A 1 91 ? -4.582 -20.078 -7.027 1 98.62 91 LEU A O 1
ATOM 755 N N . GLU A 1 92 ? -3.213 -19.922 -5.27 1 98.75 92 GLU A N 1
ATOM 756 C CA . GLU A 1 92 ? -4.234 -20.391 -4.336 1 98.75 92 GLU A CA 1
ATOM 757 C C . GLU A 1 92 ? -4.691 -19.266 -3.412 1 98.75 92 GLU A C 1
ATOM 759 O O . GLU A 1 92 ? -3.881 -18.438 -2.982 1 98.75 92 GLU A O 1
ATOM 764 N N . ARG A 1 93 ? -5.949 -19.297 -3.094 1 98.38 93 ARG A N 1
ATOM 765 C CA . ARG A 1 93 ? -6.488 -18.297 -2.184 1 98.38 93 ARG A CA 1
ATOM 766 C C . ARG A 1 93 ? -5.859 -18.422 -0.8 1 98.38 93 ARG A C 1
ATOM 768 O O . ARG A 1 93 ? -5.691 -19.516 -0.282 1 98.38 93 ARG A O 1
ATOM 775 N N . THR A 1 94 ? -5.488 -17.312 -0.266 1 97 94 THR A N 1
ATOM 776 C CA . THR A 1 94 ? -4.902 -17.281 1.069 1 97 94 THR A CA 1
ATOM 777 C C . THR A 1 94 ? -5.512 -16.172 1.904 1 97 94 THR A C 1
ATOM 779 O O . THR A 1 94 ? -6.242 -15.32 1.38 1 97 94 THR A O 1
ATOM 782 N N . GLU A 1 95 ? -5.277 -16.219 3.16 1 93.56 95 GLU A N 1
ATOM 783 C CA . GLU A 1 95 ? -5.727 -15.148 4.043 1 93.56 95 GLU A CA 1
ATOM 784 C C . GLU A 1 95 ? -4.887 -13.891 3.857 1 93.56 95 GLU A C 1
ATOM 786 O O . GLU A 1 95 ? -3.715 -13.977 3.482 1 93.56 95 GLU A O 1
ATOM 791 N N . LEU A 1 96 ? -5.57 -12.805 4.148 1 90.94 96 LEU A N 1
ATOM 792 C CA . LEU A 1 96 ? -4.84 -11.539 4.109 1 90.94 96 LEU A CA 1
ATOM 793 C C . LEU A 1 96 ? -3.742 -11.516 5.172 1 90.94 96 LEU A C 1
ATOM 795 O O . LEU A 1 96 ? -4.023 -11.648 6.363 1 90.94 96 LEU A O 1
ATOM 799 N N . SER A 1 97 ? -2.52 -11.469 4.73 1 86.94 97 SER A N 1
ATOM 800 C CA . SER A 1 97 ? -1.394 -11.492 5.656 1 86.94 97 SER A CA 1
ATOM 801 C C . SER A 1 97 ? -0.825 -10.094 5.879 1 86.94 97 SER A C 1
ATOM 803 O O . SER A 1 97 ? -0.044 -9.883 6.809 1 86.94 97 SER A O 1
ATOM 805 N N . GLY A 1 98 ? -1.163 -9.18 5.012 1 89.5 98 GLY A N 1
ATOM 806 C CA . GLY A 1 98 ? -0.614 -7.836 5.121 1 89.5 98 GLY A CA 1
ATOM 807 C C . GLY A 1 98 ? 0.733 -7.688 4.438 1 89.5 98 GLY A C 1
ATOM 808 O O . GLY A 1 98 ? 1.303 -6.594 4.414 1 89.5 98 GLY A O 1
ATOM 809 N N . ASN A 1 99 ? 1.23 -8.781 3.939 1 92 99 ASN A N 1
ATOM 810 C CA . ASN A 1 99 ? 2.547 -8.766 3.309 1 92 99 ASN A CA 1
ATOM 811 C C . ASN A 1 99 ? 2.602 -7.766 2.156 1 92 99 ASN A C 1
ATOM 813 O O . ASN A 1 99 ? 3.584 -7.035 2.008 1 92 99 ASN A O 1
ATOM 817 N N . PHE A 1 100 ? 1.562 -7.793 1.396 1 95.06 100 PHE A N 1
ATOM 818 C CA . PHE A 1 100 ? 1.511 -6.875 0.264 1 95.06 100 PHE A CA 1
ATOM 819 C C . PHE A 1 100 ? 1.611 -5.426 0.735 1 95.06 100 PHE A C 1
ATOM 821 O O . PHE A 1 100 ? 2.438 -4.66 0.234 1 95.06 100 PHE A O 1
ATOM 828 N N . ASP A 1 101 ? 0.806 -5.09 1.721 1 94.38 101 ASP A N 1
ATOM 829 C CA . ASP A 1 101 ? 0.757 -3.723 2.232 1 94.38 101 ASP A CA 1
ATOM 830 C C . ASP A 1 101 ? 2.105 -3.307 2.814 1 94.38 101 ASP A C 1
ATOM 832 O O . ASP A 1 101 ? 2.58 -2.197 2.562 1 94.38 101 ASP A O 1
ATOM 836 N N . GLU A 1 102 ? 2.639 -4.195 3.48 1 96.06 102 GLU A N 1
ATOM 837 C CA . GLU A 1 102 ? 3.926 -3.9 4.105 1 96.06 102 GLU A CA 1
ATOM 838 C C . GLU A 1 102 ? 5.012 -3.68 3.059 1 96.06 102 GLU A C 1
ATOM 840 O O . GLU A 1 102 ? 5.758 -2.699 3.125 1 96.06 102 GLU A O 1
ATOM 845 N N . CYS A 1 103 ? 5.086 -4.52 2.131 1 97.31 103 CYS A N 1
ATOM 846 C CA . CYS A 1 103 ? 6.129 -4.426 1.113 1 97.31 103 CYS A CA 1
ATOM 847 C C . CYS A 1 103 ? 5.934 -3.195 0.239 1 97.31 103 CYS A C 1
ATOM 849 O O . CYS A 1 103 ? 6.898 -2.512 -0.104 1 97.31 103 CYS A O 1
ATOM 851 N N . LEU A 1 104 ? 4.711 -2.953 -0.135 1 97.25 104 LEU A N 1
ATOM 852 C CA . LEU A 1 104 ? 4.445 -1.772 -0.95 1 97.25 104 LEU A CA 1
ATOM 853 C C . LEU A 1 104 ? 4.766 -0.496 -0.18 1 97.25 104 LEU A C 1
ATOM 855 O O . LEU A 1 104 ? 5.352 0.438 -0.733 1 97.25 104 LEU A O 1
ATOM 859 N N . TYR A 1 105 ? 4.367 -0.507 1.057 1 97.19 105 TYR A N 1
ATOM 860 C CA . TYR A 1 105 ? 4.625 0.651 1.904 1 97.19 105 TYR A CA 1
ATOM 861 C C . TYR A 1 105 ? 6.125 0.884 2.064 1 97.19 105 TYR A C 1
ATOM 863 O O . TYR A 1 105 ? 6.594 2.02 1.97 1 97.19 105 TYR A O 1
ATOM 871 N N . LEU A 1 106 ? 6.867 -0.119 2.287 1 97.12 106 LEU A N 1
ATOM 872 C CA . LEU A 1 106 ? 8.312 -0.004 2.439 1 97.12 106 LEU A CA 1
ATOM 873 C C . LEU A 1 106 ? 8.953 0.503 1.153 1 97.12 106 LEU A C 1
ATOM 875 O O . LEU A 1 106 ? 9.883 1.318 1.195 1 97.12 106 LEU A O 1
ATOM 879 N N . GLU A 1 107 ? 8.531 0.041 0.054 1 97.31 107 GLU A N 1
ATOM 880 C CA . GLU A 1 107 ? 9.055 0.527 -1.22 1 97.31 107 GLU A CA 1
ATOM 881 C C . GLU A 1 107 ? 8.688 1.992 -1.442 1 97.31 107 GLU A C 1
ATOM 883 O O . GLU A 1 107 ? 9.508 2.77 -1.947 1 97.31 107 GLU A O 1
ATOM 888 N N . TYR A 1 108 ? 7.477 2.311 -1.093 1 96.06 108 TYR A N 1
ATOM 889 C CA . TYR A 1 108 ? 7.043 3.703 -1.117 1 96.06 108 TYR A CA 1
ATOM 890 C C . TYR A 1 108 ? 7.992 4.582 -0.308 1 96.06 108 TYR A C 1
ATOM 892 O O . TYR A 1 108 ? 8.43 5.633 -0.782 1 96.06 108 TYR A O 1
ATOM 900 N N . LEU A 1 109 ? 8.32 4.156 0.856 1 95.94 109 LEU A N 1
ATOM 901 C CA . LEU A 1 109 ? 9.219 4.922 1.71 1 95.94 109 LEU A CA 1
ATOM 902 C C . LEU A 1 109 ? 10.602 5.051 1.067 1 95.94 109 LEU A C 1
ATOM 904 O O . LEU A 1 109 ? 11.211 6.121 1.106 1 95.94 109 LEU A O 1
ATOM 908 N N . ARG A 1 110 ? 11.055 3.992 0.537 1 95.75 110 ARG A N 1
ATOM 909 C CA . ARG A 1 110 ? 12.359 4 -0.123 1 95.75 110 ARG A CA 1
ATOM 910 C C . ARG A 1 110 ? 12.383 5.012 -1.266 1 95.75 110 ARG A C 1
ATOM 912 O O . ARG A 1 110 ? 13.305 5.828 -1.358 1 95.75 110 ARG A O 1
ATOM 919 N N . LEU A 1 111 ? 11.43 4.996 -2.055 1 94.75 111 LEU A N 1
ATOM 920 C CA . LEU A 1 111 ? 11.352 5.891 -3.201 1 94.75 111 LEU A CA 1
ATOM 921 C C . LEU A 1 111 ? 11.211 7.344 -2.75 1 94.75 111 LEU A C 1
ATOM 923 O O . LEU A 1 111 ? 11.797 8.242 -3.352 1 94.75 111 LEU A O 1
ATOM 927 N N . LYS A 1 112 ? 10.375 7.516 -1.756 1 92.81 112 LYS A N 1
ATOM 928 C CA . LYS A 1 112 ? 10.188 8.852 -1.208 1 92.81 112 LYS A CA 1
ATOM 929 C C . LYS A 1 112 ? 11.516 9.445 -0.733 1 92.81 112 LYS A C 1
ATOM 931 O O . LYS A 1 112 ? 11.797 10.617 -0.967 1 92.81 112 LYS A O 1
ATOM 936 N N . THR A 1 113 ? 12.281 8.648 -0.101 1 92.44 113 THR A N 1
ATOM 937 C CA . THR A 1 113 ? 13.594 9.07 0.375 1 92.44 113 THR A CA 1
ATOM 938 C C . THR A 1 113 ? 14.5 9.422 -0.796 1 92.44 113 THR A C 1
ATOM 940 O O . THR A 1 113 ? 15.273 10.383 -0.723 1 92.44 113 THR A O 1
ATOM 943 N N . LEU A 1 114 ? 14.461 8.695 -1.818 1 90.12 114 LEU A N 1
ATOM 944 C CA . LEU A 1 114 ? 15.289 8.93 -2.998 1 90.12 114 LEU A CA 1
ATOM 945 C C . LEU A 1 114 ? 14.906 10.234 -3.686 1 90.12 114 LEU A C 1
ATOM 947 O O . LEU A 1 114 ? 15.758 10.922 -4.246 1 90.12 114 LEU A O 1
ATOM 951 N N . THR A 1 115 ? 13.672 10.5 -3.668 1 87.38 115 THR A N 1
ATOM 952 C CA . THR A 1 115 ? 13.188 11.703 -4.336 1 87.38 115 THR A CA 1
ATOM 953 C C . THR A 1 115 ? 13.492 12.945 -3.504 1 87.38 115 THR A C 1
ATOM 955 O O . THR A 1 115 ? 13.602 14.047 -4.043 1 87.38 115 THR A O 1
ATOM 958 N N . ASN A 1 116 ? 13.422 12.812 -2.246 1 79.31 116 ASN A N 1
ATOM 959 C CA . ASN A 1 116 ? 13.719 13.938 -1.368 1 79.31 116 ASN A CA 1
ATOM 960 C C . ASN A 1 116 ? 15.211 14.258 -1.336 1 79.31 116 ASN A C 1
ATOM 962 O O . ASN A 1 116 ? 15.602 15.391 -1.061 1 79.31 116 ASN A O 1
ATOM 966 N N . VAL A 1 117 ? 16.109 13.266 -1.405 1 64.5 117 VAL A N 1
ATOM 967 C CA . VAL A 1 117 ? 17.562 13.484 -1.399 1 64.5 117 VAL A CA 1
ATOM 968 C C . VAL A 1 117 ? 17.969 14.227 -2.666 1 64.5 117 VAL A C 1
ATOM 970 O O . VAL A 1 117 ? 19 14.914 -2.684 1 64.5 117 VAL A O 1
ATOM 973 N N . SER A 1 118 ? 17.25 14.188 -3.711 1 50.5 118 SER A N 1
ATOM 974 C CA . SER A 1 118 ? 17.844 14.719 -4.926 1 50.5 118 SER A CA 1
ATOM 975 C C . SER A 1 118 ? 18.172 16.203 -4.773 1 50.5 118 SER A C 1
ATOM 977 O O . SER A 1 118 ? 19.219 16.672 -5.223 1 50.5 118 SER A O 1
ATOM 979 N N . PRO A 1 119 ? 17.172 17.172 -4.875 1 44.41 119 PRO A N 1
ATOM 980 C CA . PRO A 1 119 ? 17.766 18.391 -5.434 1 44.41 119 PRO A CA 1
ATOM 981 C C . PRO A 1 119 ? 18.766 19.047 -4.488 1 44.41 119 PRO A C 1
ATOM 983 O O . PRO A 1 119 ? 18.375 19.875 -3.662 1 44.41 119 PRO A O 1
ATOM 986 N N . MET A 1 120 ? 19.344 18.422 -3.615 1 39.69 120 MET A N 1
ATOM 987 C CA . MET A 1 120 ? 20.328 19.391 -3.15 1 39.69 120 MET A CA 1
ATOM 988 C C . MET A 1 120 ? 20.891 20.203 -4.312 1 39.69 120 MET A C 1
ATOM 990 O O . MET A 1 120 ? 21.516 19.656 -5.219 1 39.69 120 MET A O 1
ATOM 994 N N . LYS A 1 121 ? 20.188 21.109 -4.746 1 38.28 121 LYS A N 1
ATOM 995 C CA . LYS A 1 121 ? 20.875 22.25 -5.367 1 38.28 121 LYS A CA 1
ATOM 996 C C . LYS A 1 121 ? 22.281 22.391 -4.816 1 38.28 121 LYS A C 1
ATOM 998 O O . LYS A 1 121 ? 22.484 22.547 -3.609 1 38.28 121 LYS A O 1
ATOM 1003 N N . ARG A 1 122 ? 23.156 21.656 -5.328 1 38.88 122 ARG A N 1
ATOM 1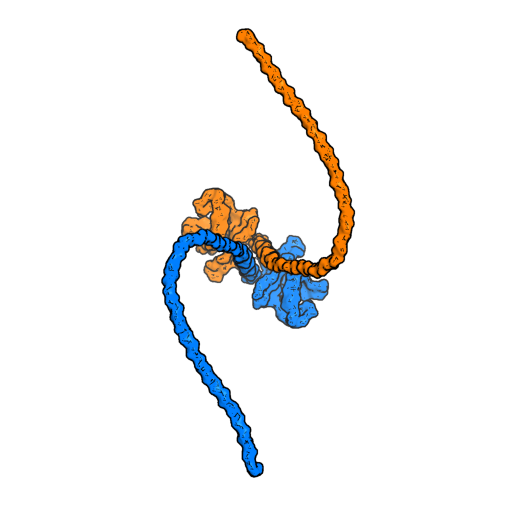004 C CA . ARG A 1 122 ? 24.5 22.203 -5.172 1 38.88 122 ARG A CA 1
ATOM 1005 C C . ARG A 1 122 ? 24.453 23.719 -4.973 1 38.88 122 ARG A C 1
ATOM 1007 O O . ARG A 1 122 ? 24.094 24.453 -5.891 1 38.88 122 ARG A O 1
ATOM 1014 N N . LYS A 1 123 ? 23.719 24.156 -3.881 1 37.59 123 LYS A N 1
ATOM 1015 C CA . LYS A 1 123 ? 24.047 25.547 -3.615 1 37.59 123 LYS A CA 1
ATOM 1016 C C . LYS A 1 123 ? 25.453 25.891 -4.117 1 37.59 123 LYS A C 1
ATOM 1018 O O . LYS A 1 123 ? 26.438 25.281 -3.68 1 37.59 123 LYS A O 1
ATOM 1023 N N . ARG A 1 124 ? 25.438 26.094 -5.371 1 36.84 124 ARG A N 1
ATOM 1024 C CA . ARG A 1 124 ? 26.672 26.766 -5.781 1 36.84 124 ARG A CA 1
ATOM 1025 C C . ARG A 1 124 ? 27.156 27.703 -4.691 1 36.84 124 ARG A C 1
ATOM 1027 O O . ARG A 1 124 ? 26.484 28.688 -4.359 1 36.84 124 ARG A O 1
ATOM 1034 N N . THR A 1 125 ? 27.578 27.156 -3.609 1 36.66 125 THR A N 1
ATOM 1035 C CA . THR A 1 125 ? 28.438 28.094 -2.877 1 36.66 125 THR A CA 1
ATOM 1036 C C . THR A 1 125 ? 29.188 29 -3.84 1 36.66 125 THR A C 1
ATOM 1038 O O . THR A 1 125 ? 30.047 28.547 -4.598 1 36.66 125 THR A O 1
ATOM 1041 N N . ALA A 1 126 ? 28.469 29.797 -4.555 1 35.41 126 ALA A N 1
ATOM 1042 C CA . ALA A 1 126 ? 29.234 30.922 -5.113 1 35.41 126 ALA A CA 1
ATOM 1043 C C . ALA A 1 126 ? 30.344 31.359 -4.164 1 35.41 126 ALA A C 1
ATOM 1045 O O . ALA A 1 126 ? 30.078 31.75 -3.029 1 35.41 126 ALA A O 1
ATOM 1046 N N . SER A 1 127 ? 31.359 30.609 -4.129 1 34.38 127 SER A N 1
ATOM 1047 C CA . SER A 1 127 ? 32.594 31.188 -3.627 1 34.38 127 SER A CA 1
ATOM 1048 C C . SER A 1 127 ? 32.688 32.656 -3.998 1 34.38 127 SER A C 1
ATOM 1050 O O . SER A 1 127 ? 32.875 33 -5.168 1 34.38 127 SER A O 1
ATOM 1052 N N . SER A 1 128 ? 31.672 33.531 -3.693 1 33.12 128 SER A N 1
ATOM 1053 C CA . SER A 1 128 ? 32.031 34.938 -3.723 1 33.12 128 SER A CA 1
ATOM 1054 C C . SER A 1 128 ? 33.5 35.125 -3.299 1 33.12 128 SER A C 1
ATOM 1056 O O . SER A 1 128 ? 33.812 35 -2.119 1 33.12 128 SER A O 1
ATOM 1058 N N . VAL A 1 129 ? 34.406 34.562 -4.059 1 34.12 129 VAL A N 1
ATOM 1059 C CA . VAL A 1 129 ? 35.75 35.094 -4.012 1 34.12 129 VAL A CA 1
ATOM 1060 C C . VAL A 1 129 ? 35.688 36.625 -3.865 1 34.12 129 VAL A C 1
ATOM 1062 O O . VAL A 1 129 ? 35.25 37.312 -4.773 1 34.12 129 VAL A O 1
ATOM 1065 N N . ASP A 1 130 ? 35.125 37.125 -2.793 1 32.09 130 ASP A N 1
ATOM 1066 C CA . ASP A 1 130 ? 35.469 38.5 -2.475 1 32.09 130 ASP A CA 1
ATOM 1067 C C . ASP A 1 130 ? 36.875 38.844 -2.994 1 32.09 130 ASP A C 1
ATOM 1069 O O . ASP A 1 130 ? 37.844 38.188 -2.611 1 32.09 130 ASP A O 1
ATOM 1073 N N . HIS A 1 131 ? 36.938 39.094 -4.234 1 36.91 131 HIS A N 1
ATOM 1074 C CA . HIS A 1 131 ? 38.125 39.781 -4.73 1 36.91 131 HIS A CA 1
ATOM 1075 C C . HIS A 1 131 ? 38.656 40.781 -3.727 1 36.91 131 HIS A C 1
ATOM 1077 O O . HIS A 1 131 ? 38.062 41.875 -3.586 1 36.91 131 HIS A O 1
ATOM 1083 N N . LEU A 1 132 ? 38.969 40.375 -2.465 1 34.66 132 LEU A N 1
ATOM 1084 C CA . LEU A 1 132 ? 39.719 41.219 -1.56 1 34.66 132 LEU A CA 1
ATOM 1085 C C . LEU A 1 132 ? 40.688 42.125 -2.336 1 34.66 132 LEU A C 1
ATOM 1087 O O . LEU A 1 132 ? 41.5 41.625 -3.139 1 34.66 132 LEU A O 1
ATOM 1091 N N . LYS A 1 133 ? 40.156 43.219 -2.686 1 35.59 133 LYS A N 1
ATOM 1092 C CA . LYS A 1 133 ? 41.062 44.25 -3.234 1 35.59 133 LYS A CA 1
ATOM 1093 C C . LYS A 1 133 ? 42.438 44.188 -2.582 1 35.59 133 LYS A C 1
ATOM 1095 O O . LYS A 1 133 ? 42.562 44.062 -1.359 1 35.59 133 LYS A O 1
ATOM 1100 N N . PRO A 1 134 ? 43.438 43.719 -3.322 1 32.81 134 PRO A N 1
ATOM 1101 C CA . PRO A 1 134 ? 44.812 43.625 -2.834 1 32.81 134 PRO A CA 1
ATOM 1102 C C . PRO A 1 134 ? 45.219 44.812 -1.957 1 32.81 134 PRO A C 1
ATOM 1104 O O . PRO A 1 134 ? 45.125 45.938 -2.385 1 32.81 134 PRO A O 1
ATOM 1107 N N . GLU A 1 135 ? 44.688 44.875 -0.757 1 33.66 135 GLU A N 1
ATOM 1108 C CA . GLU A 1 135 ? 45.219 46 0.04 1 33.66 135 GLU A CA 1
ATOM 1109 C C . GLU A 1 135 ? 46.688 46.25 -0.315 1 33.66 135 GLU A C 1
ATOM 1111 O O . GLU A 1 135 ? 47.438 45.344 -0.6 1 33.66 135 GLU A O 1
ATOM 1116 N N . ASP A 1 136 ? 46.938 47.469 -0.795 1 33.91 136 ASP A N 1
ATOM 1117 C CA . ASP A 1 136 ? 48.25 48 -1.106 1 33.91 136 ASP A CA 1
ATOM 1118 C C . ASP A 1 136 ? 49.281 47.625 -0.034 1 33.91 136 ASP A C 1
ATOM 1120 O O . ASP A 1 136 ? 49.281 48.188 1.063 1 33.91 136 ASP A O 1
ATOM 1124 N N . VAL A 1 137 ? 49.344 46.344 0.368 1 34.56 137 VAL A N 1
ATOM 1125 C CA . VAL A 1 137 ? 50.375 46.031 1.326 1 34.56 137 VAL A CA 1
ATOM 1126 C C . VAL A 1 137 ? 51.656 46.75 0.965 1 34.56 137 VAL A C 1
ATOM 1128 O O . VAL A 1 137 ? 52.156 46.625 -0.155 1 34.56 137 VAL A O 1
ATOM 1131 N N . LYS A 1 138 ? 51.812 47.844 1.638 1 32.94 138 LYS A N 1
ATOM 1132 C CA . LYS A 1 138 ? 53.062 48.594 1.527 1 32.94 138 LYS A CA 1
ATOM 1133 C C . LYS A 1 138 ? 54.25 47.656 1.491 1 32.94 138 LYS A C 1
ATOM 1135 O O . LYS A 1 138 ? 54.312 46.688 2.25 1 32.94 138 LYS A O 1
ATOM 1140 N N . PRO A 1 139 ? 54.969 47.656 0.39 1 33.53 139 PRO A N 1
ATOM 1141 C CA . PRO A 1 139 ? 56.125 46.812 0.115 1 33.53 139 PRO A CA 1
ATOM 1142 C C . PRO A 1 139 ? 57.062 46.688 1.307 1 33.53 139 PRO A C 1
ATOM 1144 O O . PRO A 1 139 ? 57.562 47.719 1.79 1 33.53 139 PRO A O 1
ATOM 1147 N N . MET A 1 140 ? 56.656 45.906 2.369 1 31.75 140 MET A N 1
ATOM 1148 C CA . MET A 1 140 ? 57.656 45.844 3.43 1 31.75 140 MET A CA 1
ATOM 1149 C C . MET A 1 140 ? 59.031 45.688 2.848 1 31.75 140 MET A C 1
ATOM 1151 O O . MET A 1 140 ? 59.25 44.906 1.904 1 31.75 140 MET A O 1
ATOM 1155 N N . LEU A 1 141 ? 59.844 46.656 3.174 1 31.45 141 LEU A N 1
ATOM 1156 C CA . LEU A 1 141 ? 61.281 46.812 2.834 1 31.45 141 LEU A CA 1
ATOM 1157 C C . LEU A 1 141 ? 62.062 45.531 3.111 1 31.45 141 LEU A C 1
ATOM 1159 O O . LEU A 1 141 ? 62.062 45.062 4.246 1 31.45 141 LEU A O 1
ATOM 1163 N N . VAL A 1 142 ? 61.969 44.5 2.223 1 33.47 142 VAL A N 1
ATOM 1164 C CA . VAL A 1 142 ? 62.719 43.25 2.225 1 33.47 142 VAL A CA 1
ATOM 1165 C C . VAL A 1 142 ? 64.125 43.5 2.66 1 33.47 142 VAL A C 1
ATOM 1167 O O . VAL A 1 142 ? 64.812 44.344 2.082 1 33.47 142 VAL A O 1
ATOM 1170 N N . PRO A 1 143 ? 64.375 43.406 3.996 1 31.16 143 PRO A N 1
ATOM 1171 C CA . PRO A 1 143 ? 65.75 43.688 4.305 1 31.16 143 PRO A CA 1
ATOM 1172 C C . PRO A 1 143 ? 66.75 42.938 3.371 1 31.16 143 PRO A C 1
ATOM 1174 O O . PRO A 1 143 ? 66.438 41.875 2.869 1 31.16 143 PRO A O 1
ATOM 1177 N N . LYS A 1 144 ? 67.5 43.719 2.695 1 29.23 144 LYS A N 1
ATOM 1178 C CA . LYS A 1 144 ? 68.625 43.375 1.759 1 29.23 144 LYS A CA 1
ATOM 1179 C C . LYS A 1 144 ? 69.5 42.312 2.34 1 29.23 144 LYS A C 1
ATOM 1181 O O . LYS A 1 144 ? 70.25 42.594 3.297 1 29.23 144 LYS A O 1
ATOM 1186 N N . ILE A 1 145 ? 68.938 41.094 2.656 1 30.69 145 ILE A N 1
ATOM 1187 C CA . ILE A 1 145 ? 69.875 40.094 3.186 1 30.69 145 ILE A CA 1
ATOM 1188 C C . ILE A 1 145 ? 71.125 40 2.271 1 30.69 145 ILE A C 1
ATOM 1190 O O . ILE A 1 145 ? 71 39.938 1.048 1 30.69 145 ILE A O 1
ATOM 1194 N N . ASP A 1 146 ? 72.25 40.375 2.734 1 27 146 ASP A N 1
ATOM 1195 C CA . ASP A 1 146 ? 73.562 40.5 2.146 1 27 146 ASP A CA 1
ATOM 1196 C C . ASP A 1 146 ? 73.938 39.188 1.463 1 27 146 ASP A C 1
ATOM 1198 O O . ASP A 1 146 ? 73.688 38.094 1.962 1 27 146 ASP A O 1
ATOM 1202 N N . PRO A 1 147 ? 74.188 39.281 0.162 1 29.83 147 PRO A N 1
ATOM 1203 C CA . PRO A 1 147 ? 74.562 38.219 -0.778 1 29.83 147 PRO A CA 1
ATOM 1204 C C . PRO A 1 147 ? 75.688 37.312 -0.247 1 29.83 147 PRO A C 1
ATOM 1206 O O . PRO A 1 147 ? 76.75 37.781 0.069 1 29.83 147 PRO A O 1
ATOM 1209 N N . VAL A 1 148 ? 75.312 36.375 0.758 1 27.98 148 VAL A N 1
ATOM 1210 C CA . VAL A 1 148 ? 76.438 35.594 1.237 1 27.98 148 VAL A CA 1
ATOM 1211 C C . VAL A 1 148 ? 77.188 35 0.051 1 27.98 148 VAL A C 1
ATOM 1213 O O . VAL A 1 148 ? 76.562 34.469 -0.878 1 27.98 148 VAL A O 1
ATOM 1216 N N . LYS A 1 149 ? 78.438 35.312 -0.127 1 25.77 149 LYS A N 1
ATOM 1217 C CA . LYS A 1 149 ? 79.438 34.969 -1.086 1 25.77 149 LYS A CA 1
ATOM 1218 C C . LYS A 1 149 ? 79.688 33.469 -1.148 1 25.77 149 LYS A C 1
ATOM 1220 O O . LYS A 1 149 ? 80 32.844 -0.14 1 25.77 149 LYS A O 1
ATOM 1225 N N . LYS A 1 150 ? 78.875 32.688 -1.873 1 23.7 150 LYS A N 1
ATOM 1226 C CA . LYS A 1 150 ? 79.062 31.266 -2.092 1 23.7 150 LYS A CA 1
ATOM 1227 C C . LYS A 1 150 ? 80.438 30.953 -2.539 1 23.7 150 LYS A C 1
ATOM 1229 O O . LYS A 1 150 ? 80.938 31.469 -3.564 1 23.7 150 LYS A O 1
ATOM 1234 N N . ARG A 1 151 ? 81.375 30.828 -1.618 1 24.17 151 ARG A N 1
ATOM 1235 C CA . ARG A 1 151 ? 82.688 30.406 -1.943 1 24.17 151 ARG A CA 1
ATOM 1236 C C . ARG A 1 151 ? 82.688 29.109 -2.756 1 24.17 151 ARG A C 1
ATOM 1238 O O . ARG A 1 151 ? 82.125 28.109 -2.33 1 24.17 151 ARG A O 1
ATOM 1245 N N . THR A 1 152 ? 82.625 29.266 -4.047 1 22.48 152 THR A N 1
ATOM 1246 C CA . THR A 1 152 ? 82.75 28.266 -5.109 1 22.48 152 THR A CA 1
ATOM 1247 C C . THR A 1 152 ? 83.938 27.406 -4.93 1 22.48 152 THR A C 1
ATOM 1249 O O . THR A 1 152 ? 85.062 27.875 -5.121 1 22.48 152 THR A O 1
ATOM 1252 N N . ALA A 1 153 ? 84.188 26.688 -3.723 1 23.84 153 ALA A N 1
ATOM 1253 C CA . ALA A 1 153 ? 85.438 25.891 -3.701 1 23.84 153 ALA A CA 1
ATOM 1254 C C . ALA A 1 153 ? 85.5 24.938 -4.891 1 23.84 153 ALA A C 1
ATOM 1256 O O . ALA A 1 153 ? 84.5 24.203 -5.145 1 23.84 153 ALA A O 1
ATOM 1257 N N . ARG A 1 154 ? 86.188 25.266 -5.98 1 23.48 154 ARG A N 1
ATOM 1258 C CA . ARG A 1 154 ? 86.562 24.594 -7.219 1 23.48 154 ARG A CA 1
ATOM 1259 C C . ARG A 1 154 ? 87.25 23.266 -6.93 1 23.48 154 ARG A C 1
ATOM 1261 O O . ARG A 1 154 ? 88.375 23.25 -6.445 1 23.48 154 ARG A O 1
ATOM 1268 N N . MET A 1 155 ? 86.562 22.203 -6.277 1 25.62 155 MET A N 1
ATOM 1269 C CA . MET A 1 155 ? 87.25 20.938 -6.055 1 25.62 155 MET A CA 1
ATOM 1270 C C . MET A 1 155 ? 87.812 20.375 -7.367 1 25.62 155 MET A C 1
ATOM 1272 O O . MET A 1 155 ? 87.062 20.234 -8.336 1 25.62 155 MET A O 1
ATOM 1276 N N . THR A 1 156 ? 89.062 20.578 -7.707 1 23.33 156 THR A N 1
ATOM 1277 C CA . THR A 1 156 ? 89.875 20.094 -8.781 1 23.33 156 THR A CA 1
ATOM 1278 C C . THR A 1 156 ? 89.875 18.562 -8.836 1 23.33 156 THR A C 1
ATOM 1280 O O . THR A 1 156 ? 90.188 17.906 -7.852 1 23.33 156 THR A O 1
ATOM 1283 N N . ALA A 1 157 ? 88.812 17.922 -9.398 1 23.77 157 ALA A N 1
ATOM 1284 C CA . ALA A 1 157 ? 88.812 16.484 -9.625 1 23.77 157 ALA A CA 1
ATOM 1285 C C . ALA A 1 157 ? 90.062 15.992 -10.336 1 23.77 157 ALA A C 1
ATOM 1287 O O . ALA A 1 157 ? 90.375 16.516 -11.398 1 23.77 157 ALA A O 1
ATOM 1288 N N . LYS A 1 158 ? 91.062 15.57 -9.672 1 25.16 158 LYS A N 1
ATOM 1289 C CA . LYS A 1 158 ? 92.312 14.953 -10.203 1 25.16 158 LYS A CA 1
ATOM 1290 C C . LYS A 1 158 ? 91.938 13.773 -11.109 1 25.16 158 LYS A C 1
ATOM 1292 O O . LYS A 1 158 ? 91.188 12.898 -10.734 1 25.16 158 LYS A O 1
ATOM 1297 N N . ALA A 1 159 ? 92.125 13.867 -12.375 1 25.77 159 ALA A N 1
ATOM 1298 C CA . ALA A 1 159 ? 92 13 -13.547 1 25.77 159 ALA A CA 1
ATOM 1299 C C . ALA A 1 159 ? 92.938 11.766 -13.383 1 25.77 159 ALA A C 1
ATOM 1301 O O . ALA A 1 159 ? 94.125 11.859 -13.484 1 25.77 159 ALA A O 1
ATOM 1302 N N . THR A 1 160 ? 92.875 11.109 -12.219 1 27.47 160 THR A N 1
ATOM 1303 C CA . THR A 1 160 ? 93.875 10.047 -12.172 1 27.47 160 THR A CA 1
ATOM 1304 C C . THR A 1 160 ? 93.688 9.086 -13.344 1 27.47 160 THR A C 1
ATOM 1306 O O . THR A 1 160 ? 92.625 8.531 -13.539 1 27.47 160 THR A O 1
ATOM 1309 N N . GLY A 1 161 ? 94.312 9.32 -14.5 1 27.38 161 GLY A N 1
ATOM 1310 C CA . GLY A 1 161 ? 94.5 8.539 -15.711 1 27.38 161 GLY A CA 1
ATOM 1311 C C . GLY A 1 161 ? 94.875 7.102 -15.43 1 27.38 161 GLY A C 1
ATOM 1312 O O . GLY A 1 161 ? 95.438 6.801 -14.375 1 27.38 161 GLY A O 1
ATOM 1313 N N . PRO A 1 162 ? 94.062 6.094 -15.805 1 32.56 162 PRO A N 1
ATOM 1314 C CA . PRO A 1 162 ? 94.312 4.66 -15.656 1 32.56 162 PRO A CA 1
ATOM 1315 C C . PRO A 1 162 ? 95.688 4.246 -16.219 1 32.56 162 PRO A C 1
ATOM 1317 O O . PRO A 1 162 ? 96 4.648 -17.328 1 32.56 162 PRO A O 1
ATOM 1320 N N . GLU A 1 163 ? 96.75 4.219 -15.523 1 28.53 163 GLU A N 1
ATOM 1321 C CA . GLU A 1 163 ? 98.062 3.77 -15.977 1 28.53 163 GLU A CA 1
ATOM 1322 C C . GLU A 1 163 ? 98 2.371 -16.578 1 28.53 163 GLU A C 1
ATOM 1324 O O . GLU A 1 163 ? 97.188 1.529 -16.125 1 28.53 163 GLU A O 1
ATOM 1329 N N . PHE A 1 164 ? 98.5 2.203 -17.812 1 34.91 164 PHE A N 1
ATOM 1330 C CA . PHE A 1 164 ? 98.812 1.206 -18.828 1 34.91 164 PHE A CA 1
ATOM 1331 C C . PHE A 1 164 ? 99.75 0.141 -18.266 1 34.91 164 PHE A C 1
ATOM 1333 O O . PHE A 1 164 ? 100.938 0.391 -18.062 1 34.91 164 PHE A O 1
ATOM 1340 N N . ASP A 1 165 ? 99.375 -0.583 -17.281 1 29.2 165 ASP A N 1
ATOM 1341 C CA . ASP A 1 165 ? 100.375 -1.562 -16.875 1 29.2 165 ASP A CA 1
ATOM 1342 C C . ASP A 1 165 ? 100.812 -2.443 -18.047 1 29.2 165 ASP A C 1
ATOM 1344 O O . ASP A 1 165 ? 99.938 -3.053 -18.703 1 29.2 165 ASP A O 1
ATOM 1348 N N . ASP A 1 166 ? 102 -2.342 -18.766 1 29.98 166 ASP A N 1
ATOM 1349 C CA . ASP A 1 166 ? 102.812 -3.016 -19.766 1 29.98 166 ASP A CA 1
ATOM 1350 C C . ASP A 1 166 ? 103 -4.488 -19.422 1 29.98 166 ASP A C 1
ATOM 1352 O O . ASP A 1 166 ? 102.938 -5.352 -20.297 1 29.98 166 ASP A O 1
ATOM 1356 N N . ASP A 1 167 ? 103.625 -4.914 -18.203 1 30.08 167 ASP A N 1
ATOM 1357 C CA . ASP A 1 167 ? 104.812 -5.762 -18.312 1 30.08 167 ASP A CA 1
ATOM 1358 C C . ASP A 1 167 ? 104.438 -7.137 -18.875 1 30.08 167 ASP A C 1
ATOM 1360 O O . ASP A 1 167 ? 103.312 -7.562 -18.781 1 30.08 167 ASP A O 1
ATOM 1364 N N . ASP A 1 168 ? 105.625 -8.234 -18.75 1 31.81 168 ASP A N 1
ATOM 1365 C CA . ASP A 1 168 ? 106.562 -9.195 -19.359 1 31.81 168 ASP A CA 1
ATOM 1366 C C . ASP A 1 168 ? 106.062 -10.625 -19.141 1 31.81 168 ASP A C 1
ATOM 1368 O O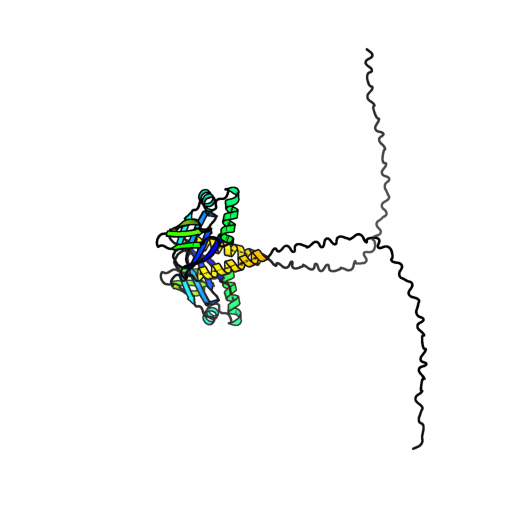 . ASP A 1 168 ? 106.438 -11.547 -19.844 1 31.81 168 ASP A O 1
ATOM 1372 N N . GLU A 1 169 ? 105.188 -11.297 -18.25 1 29.45 169 GLU A N 1
ATOM 1373 C CA . GLU A 1 169 ? 105.25 -12.656 -18.766 1 29.45 169 GLU A CA 1
ATOM 1374 C C . GLU A 1 169 ? 104.5 -12.812 -20.062 1 29.45 169 GLU A C 1
ATOM 1376 O O . GLU A 1 169 ? 103.438 -12.211 -20.234 1 29.45 169 GLU A O 1
ATOM 1381 N N . MET B 1 1 ? -3.361 15.906 -5.059 1 72.62 1 MET B N 1
ATOM 1382 C CA . MET B 1 1 ? -2.516 15.75 -3.877 1 72.62 1 MET B CA 1
ATOM 1383 C C . MET B 1 1 ? -2.385 14.281 -3.492 1 72.62 1 MET B C 1
ATOM 1385 O O . MET B 1 1 ? -3.322 13.5 -3.678 1 72.62 1 MET B O 1
ATOM 1389 N N . SER B 1 2 ? -1.217 13.789 -3.135 1 90.19 2 SER B N 1
ATOM 1390 C CA . SER B 1 2 ? -0.802 12.414 -2.898 1 90.19 2 SER B CA 1
ATOM 1391 C C . SER B 1 2 ? -1.147 11.969 -1.481 1 90.19 2 SER B C 1
ATOM 1393 O O . SER B 1 2 ? -1.291 12.797 -0.582 1 90.19 2 SER B O 1
ATOM 1395 N N . ILE B 1 3 ? -1.451 10.734 -1.383 1 97 3 ILE B N 1
ATOM 1396 C CA . ILE B 1 3 ? -1.723 10.141 -0.079 1 97 3 ILE B CA 1
ATOM 1397 C C . ILE B 1 3 ? -0.574 10.453 0.878 1 97 3 ILE B C 1
ATOM 1399 O O . ILE B 1 3 ? 0.592 10.461 0.475 1 97 3 ILE B O 1
ATOM 1403 N N . LEU B 1 4 ? -0.919 10.844 2.082 1 97.38 4 LEU B N 1
ATOM 1404 C CA . LEU B 1 4 ? 0.027 10.891 3.191 1 97.38 4 LEU B CA 1
ATOM 1405 C C . LEU B 1 4 ? -0.135 9.672 4.098 1 97.38 4 LEU B C 1
ATOM 1407 O O . LEU B 1 4 ? -1.257 9.289 4.434 1 97.38 4 LEU B O 1
ATOM 1411 N N . VAL B 1 5 ? 0.968 9 4.395 1 98.12 5 VAL B N 1
ATOM 1412 C CA . VAL B 1 5 ? 0.835 7.762 5.152 1 98.12 5 VAL B CA 1
ATOM 1413 C C . VAL B 1 5 ? 2.09 7.527 5.988 1 98.12 5 VAL B C 1
ATOM 1415 O O . VAL B 1 5 ? 3.197 7.871 5.566 1 98.12 5 VAL B O 1
ATOM 1418 N N . TYR B 1 6 ? 1.95 7.035 7.129 1 97.75 6 TYR B N 1
ATOM 1419 C CA . TYR B 1 6 ? 3.029 6.492 7.945 1 97.75 6 TYR B CA 1
ATOM 1420 C C . TYR B 1 6 ? 2.537 5.32 8.789 1 97.75 6 TYR B C 1
ATOM 1422 O O . TYR B 1 6 ? 1.33 5.102 8.914 1 97.75 6 TYR B O 1
ATOM 1430 N N . ASP B 1 7 ? 3.428 4.488 9.289 1 97.25 7 ASP B N 1
ATOM 1431 C CA . ASP B 1 7 ? 3.047 3.322 10.086 1 97.25 7 ASP B CA 1
ATOM 1432 C C . ASP B 1 7 ? 3.252 3.582 11.57 1 97.25 7 ASP B C 1
ATOM 1434 O O . ASP B 1 7 ? 4.012 4.477 11.953 1 97.25 7 ASP B O 1
ATOM 1438 N N . ARG B 1 8 ? 2.467 2.889 12.367 1 96.31 8 ARG B N 1
ATOM 1439 C CA . ARG B 1 8 ? 2.555 2.896 13.82 1 96.31 8 ARG B CA 1
ATOM 1440 C C . ARG B 1 8 ? 2.33 1.5 14.391 1 96.31 8 ARG B C 1
ATOM 1442 O O . ARG B 1 8 ? 1.479 0.754 13.906 1 96.31 8 ARG B O 1
ATOM 1449 N N . GLU B 1 9 ? 3.104 1.242 15.422 1 95.44 9 GLU B N 1
ATOM 1450 C CA . GLU B 1 9 ? 2.85 0.006 16.156 1 95.44 9 GLU B CA 1
ATOM 1451 C C . GLU B 1 9 ? 1.972 0.26 17.375 1 95.44 9 GLU B C 1
ATOM 1453 O O . GLU B 1 9 ? 2.197 1.216 18.125 1 95.44 9 GLU B O 1
ATOM 1458 N N . HIS B 1 10 ? 0.933 -0.506 17.516 1 96.12 10 HIS B N 1
ATOM 1459 C CA . HIS B 1 10 ? 0.043 -0.48 18.672 1 96.12 10 HIS B CA 1
ATOM 1460 C C . HIS B 1 10 ? -0.354 -1.892 19.094 1 96.12 10 HIS B C 1
ATOM 1462 O O . HIS B 1 10 ? -0.91 -2.648 18.297 1 96.12 10 HIS B O 1
ATOM 1468 N N . ASN B 1 11 ? -0.077 -2.273 20.375 1 94.06 11 ASN B N 1
ATOM 1469 C CA . ASN B 1 11 ? -0.361 -3.604 20.906 1 94.06 11 ASN B CA 1
ATOM 1470 C C . ASN B 1 11 ? 0.228 -4.695 20.016 1 94.06 11 ASN B C 1
ATOM 1472 O O . ASN B 1 11 ? -0.465 -5.652 19.656 1 94.06 11 ASN B O 1
ATOM 1476 N N . PHE B 1 12 ? 1.443 -4.504 19.531 1 91.25 12 PHE B N 1
ATOM 1477 C CA . PHE B 1 12 ? 2.254 -5.465 18.797 1 91.25 12 PHE B CA 1
ATOM 1478 C C . PHE B 1 12 ? 1.668 -5.711 17.406 1 91.25 12 PHE B C 1
ATOM 1480 O O . PHE B 1 12 ? 1.861 -6.781 16.828 1 91.25 12 PHE B O 1
ATOM 1487 N N . LYS B 1 13 ? 0.876 -4.773 17 1 94.06 13 LYS B N 1
ATOM 1488 C CA . LYS B 1 13 ? 0.31 -4.812 15.656 1 94.06 13 LYS B CA 1
ATOM 1489 C C . LYS B 1 13 ? 0.68 -3.559 14.867 1 94.06 13 LYS B C 1
ATOM 1491 O O . LYS B 1 13 ? 0.671 -2.451 15.414 1 94.06 13 LYS B O 1
ATOM 1496 N N . LYS B 1 14 ? 0.968 -3.803 13.656 1 95.62 14 LYS B N 1
ATOM 1497 C CA . LYS B 1 14 ? 1.293 -2.684 12.773 1 95.62 14 LYS B CA 1
ATOM 1498 C C . LYS B 1 14 ? 0.03 -2.068 12.18 1 95.62 14 LYS B C 1
ATOM 1500 O O . LYS B 1 14 ? -0.859 -2.789 11.719 1 95.62 14 LYS B O 1
ATOM 1505 N N . TRP B 1 15 ? 0.024 -0.768 12.266 1 97.75 15 TRP B N 1
ATOM 1506 C CA . TRP B 1 15 ? -1.068 0.009 11.688 1 97.75 15 TRP B CA 1
ATOM 1507 C C . TRP B 1 15 ? -0.538 1.054 10.711 1 97.75 15 TRP B C 1
ATOM 1509 O O . TRP B 1 15 ? 0.589 1.532 10.859 1 97.75 15 TRP B O 1
ATOM 1519 N N . TYR B 1 16 ? -1.34 1.363 9.742 1 98.25 16 TYR B N 1
ATOM 1520 C CA . TYR B 1 16 ? -1.062 2.475 8.844 1 98.25 16 TYR B CA 1
ATOM 1521 C C . TYR B 1 16 ? -2.035 3.625 9.078 1 98.25 16 TYR B C 1
ATOM 1523 O O . TYR B 1 16 ? -3.252 3.441 9 1 98.25 16 TYR B O 1
ATOM 1531 N N . ILE B 1 17 ? -1.529 4.754 9.406 1 98.69 17 ILE B N 1
ATOM 1532 C CA . ILE B 1 17 ? -2.307 5.984 9.5 1 98.69 17 ILE B CA 1
ATOM 1533 C C . ILE B 1 17 ? -2.146 6.797 8.219 1 98.69 17 ILE B C 1
ATOM 1535 O O . ILE B 1 17 ? -1.027 7.004 7.742 1 98.69 17 ILE B O 1
ATOM 1539 N N . TYR B 1 18 ? -3.336 7.191 7.691 1 98.5 18 TYR B N 1
ATOM 1540 C CA . TYR B 1 18 ? -3.191 7.82 6.383 1 98.5 18 TYR B CA 1
ATOM 1541 C C . TYR B 1 18 ? -4.211 8.938 6.199 1 98.5 18 TYR B C 1
ATOM 1543 O O . TYR B 1 18 ? -5.207 9.008 6.922 1 98.5 18 TYR B O 1
ATOM 1551 N N . TRP B 1 19 ? -3.895 9.859 5.285 1 98.56 19 TRP B N 1
ATOM 1552 C CA . TRP B 1 19 ? -4.738 10.953 4.828 1 98.56 19 TRP B CA 1
ATOM 1553 C C . TRP B 1 19 ? -4.863 10.945 3.307 1 98.56 19 TRP B C 1
ATOM 1555 O O . TRP B 1 19 ? -3.855 10.914 2.596 1 98.56 19 TRP B O 1
ATOM 1565 N N . ILE B 1 20 ? -6.094 10.875 2.877 1 97.88 20 ILE B N 1
ATOM 1566 C CA . ILE B 1 20 ? -6.383 10.984 1.453 1 97.88 20 ILE B CA 1
ATOM 1567 C C . ILE B 1 20 ? -6.98 12.359 1.155 1 97.88 20 ILE B C 1
ATOM 1569 O O . ILE B 1 20 ? -8.164 12.602 1.411 1 97.88 20 ILE B O 1
ATOM 1573 N N . PRO B 1 21 ? -6.199 13.211 0.569 1 96.69 21 PRO B N 1
ATOM 1574 C CA . PRO B 1 21 ? -6.645 14.586 0.37 1 96.69 21 PRO B CA 1
ATOM 1575 C C . PRO B 1 21 ? -7.871 14.688 -0.536 1 96.69 21 PRO B C 1
ATOM 1577 O O . PRO B 1 21 ? -8.758 15.508 -0.29 1 96.69 21 PRO B O 1
ATOM 1580 N N . LYS B 1 22 ? -7.965 13.906 -1.532 1 95.12 22 LYS B N 1
ATOM 1581 C CA . LYS B 1 22 ? -9.039 13.984 -2.52 1 95.12 22 LYS B CA 1
ATOM 1582 C C . LYS B 1 22 ? -10.406 13.82 -1.862 1 95.12 22 LYS B C 1
ATOM 1584 O O . LYS B 1 22 ? -11.359 14.516 -2.213 1 95.12 22 LYS B O 1
ATOM 1589 N N . THR B 1 23 ? -10.43 12.969 -0.927 1 96.31 23 THR B N 1
ATOM 1590 C CA . THR B 1 23 ? -11.711 12.688 -0.287 1 96.31 23 THR B CA 1
ATOM 1591 C C . THR B 1 23 ? -11.742 13.25 1.131 1 96.31 23 THR B C 1
ATOM 1593 O O . THR B 1 23 ? -12.742 13.109 1.841 1 96.31 23 THR B O 1
ATOM 1596 N N . LYS B 1 24 ? -10.656 13.867 1.572 1 97.31 24 LYS B N 1
ATOM 1597 C CA . LYS B 1 24 ? -10.516 14.406 2.922 1 97.31 24 LYS B CA 1
ATOM 1598 C C . LYS B 1 24 ? -10.766 13.328 3.973 1 97.31 24 LYS B C 1
ATOM 1600 O O . LYS B 1 24 ? -11.516 13.547 4.926 1 97.31 24 LYS B O 1
ATOM 1605 N N . THR B 1 25 ? -10.141 12.211 3.73 1 98.31 25 THR B N 1
ATOM 1606 C CA . THR B 1 25 ? -10.375 11.047 4.578 1 98.31 25 THR B CA 1
ATOM 1607 C C . THR B 1 25 ? -9.156 10.75 5.449 1 98.31 25 THR B C 1
ATOM 1609 O O . THR B 1 25 ? -8.055 10.578 4.938 1 98.31 25 THR B O 1
ATOM 1612 N N . LEU B 1 26 ? -9.422 10.789 6.695 1 98.44 26 LEU B N 1
ATOM 1613 C CA . LEU B 1 26 ? -8.461 10.266 7.66 1 98.44 26 LEU B CA 1
ATOM 1614 C C . LEU B 1 26 ? -8.742 8.797 7.957 1 98.44 26 LEU B C 1
ATOM 1616 O O . LEU B 1 26 ? -9.883 8.414 8.211 1 98.44 26 LEU B O 1
ATOM 1620 N N . GLY B 1 27 ? -7.68 7.988 7.852 1 98.5 27 GLY B N 1
ATOM 1621 C CA . GLY B 1 27 ? -7.914 6.566 8.047 1 98.5 27 GLY B CA 1
ATOM 1622 C C . GLY B 1 27 ? -6.805 5.879 8.812 1 98.5 27 GLY B C 1
ATOM 1623 O O . GLY B 1 27 ? -5.695 6.41 8.922 1 98.5 27 GLY B O 1
ATOM 1624 N N . VAL B 1 28 ? -7.121 4.77 9.43 1 98.5 28 VAL B N 1
ATOM 1625 C CA . VAL B 1 28 ? -6.215 3.822 10.078 1 98.5 28 VAL B CA 1
ATOM 1626 C C . VAL B 1 28 ? -6.566 2.398 9.648 1 98.5 28 VAL B C 1
ATOM 1628 O O . VAL B 1 28 ? -7.73 1.999 9.695 1 98.5 28 VAL B O 1
ATOM 1631 N N . LYS B 1 29 ? -5.594 1.738 9.164 1 97.19 29 LYS B N 1
ATOM 1632 C CA . LYS B 1 29 ? -5.848 0.356 8.766 1 97.19 29 LYS B CA 1
ATOM 1633 C C . LYS B 1 29 ? -4.734 -0.567 9.25 1 97.19 29 LYS B C 1
ATOM 1635 O O . LYS B 1 29 ? -3.582 -0.146 9.375 1 97.19 29 LYS B O 1
ATOM 1640 N N . ASP B 1 30 ? -5.121 -1.754 9.555 1 94.56 30 ASP B N 1
ATOM 1641 C CA . ASP B 1 30 ? -4.086 -2.74 9.844 1 94.56 30 ASP B CA 1
ATOM 1642 C C . ASP B 1 30 ? -3.611 -3.434 8.57 1 94.56 30 ASP B C 1
ATOM 1644 O O . ASP B 1 30 ? -3.93 -2.994 7.465 1 94.56 30 ASP B O 1
ATOM 1648 N N . GLY B 1 31 ? -2.77 -4.422 8.672 1 87.44 31 GLY B N 1
ATOM 1649 C CA . GLY B 1 31 ? -2.234 -5.137 7.527 1 87.44 31 GLY B CA 1
ATOM 1650 C C . GLY B 1 31 ? -3.211 -6.133 6.938 1 87.44 31 GLY B C 1
ATOM 1651 O O . GLY B 1 31 ? -2.932 -6.75 5.906 1 87.44 31 GLY B O 1
ATOM 1652 N N . THR B 1 32 ? -4.398 -6.199 7.543 1 89.88 32 THR B N 1
ATOM 1653 C CA . THR B 1 32 ? -5.328 -7.242 7.121 1 89.88 32 THR B CA 1
ATOM 1654 C C . THR B 1 32 ? -6.664 -6.637 6.703 1 89.88 32 THR B C 1
ATOM 1656 O O . THR B 1 32 ? -6.766 -6.012 5.645 1 89.88 32 THR B O 1
ATOM 1659 N N . ASP B 1 33 ? -7.684 -6.801 7.566 1 89.56 33 ASP B N 1
ATOM 1660 C CA . ASP B 1 33 ? -9.016 -6.484 7.066 1 89.56 33 ASP B CA 1
ATOM 1661 C C . ASP B 1 33 ? -9.703 -5.445 7.949 1 89.56 33 ASP B C 1
ATOM 1663 O O . ASP B 1 33 ? -10.914 -5.23 7.84 1 89.56 33 ASP B O 1
ATOM 1667 N N . VAL B 1 34 ? -8.953 -4.805 8.82 1 95 34 VAL B N 1
ATOM 1668 C CA . VAL B 1 34 ? -9.562 -3.822 9.719 1 95 34 VAL B CA 1
ATOM 1669 C C . VAL B 1 34 ? -9.219 -2.412 9.242 1 95 34 VAL B C 1
ATOM 1671 O O . VAL B 1 34 ? -8.055 -2.098 8.992 1 95 34 VAL B O 1
ATOM 1674 N N . VAL B 1 35 ? -10.312 -1.664 9.125 1 97.19 35 VAL B N 1
ATOM 1675 C CA . VAL B 1 35 ? -10.141 -0.292 8.656 1 97.19 35 VAL B CA 1
ATOM 1676 C C . VAL B 1 35 ? -11.086 0.636 9.422 1 97.19 35 VAL B C 1
ATOM 1678 O O . VAL B 1 35 ? -12.25 0.304 9.633 1 97.19 35 VAL B O 1
ATOM 1681 N N . TYR B 1 36 ? -10.531 1.769 9.891 1 98.44 36 TYR B N 1
ATOM 1682 C CA . TYR B 1 36 ? -11.289 2.879 10.461 1 98.44 36 TYR B CA 1
ATOM 1683 C C . TYR B 1 36 ? -11.094 4.148 9.641 1 98.44 36 TYR B C 1
ATOM 1685 O O . TYR B 1 36 ? -9.969 4.488 9.266 1 98.44 36 TYR B O 1
ATOM 1693 N N . GLU B 1 37 ? -12.211 4.852 9.352 1 98.62 37 GLU B N 1
ATOM 1694 C CA . GLU B 1 37 ? -12.078 6.07 8.562 1 98.62 37 GLU B CA 1
ATOM 1695 C C . GLU B 1 37 ? -13.055 7.141 9.031 1 98.62 37 GLU B C 1
ATOM 1697 O O . GLU B 1 37 ? -14.062 6.832 9.68 1 98.62 37 GLU B O 1
ATOM 1702 N N . LYS B 1 38 ? -12.719 8.391 8.695 1 98.56 38 LYS B N 1
ATOM 1703 C CA . LYS B 1 38 ? -13.57 9.555 8.922 1 98.56 38 LYS B CA 1
ATOM 1704 C C . LYS B 1 38 ? -13.258 10.664 7.914 1 98.56 38 LYS B C 1
ATOM 1706 O O . LYS B 1 38 ? -12.094 10.984 7.688 1 98.56 38 LYS B O 1
ATOM 1711 N N . MET B 1 39 ? -14.281 11.094 7.309 1 98.25 39 MET B N 1
ATOM 1712 C CA . MET B 1 39 ? -14.102 12.344 6.57 1 98.25 39 MET B CA 1
ATOM 1713 C C . MET B 1 39 ? -13.898 13.516 7.523 1 98.25 39 MET B C 1
ATOM 1715 O O . MET B 1 39 ? -14.688 13.711 8.445 1 98.25 39 MET B O 1
ATOM 1719 N N . VAL B 1 40 ? -12.836 14.266 7.316 1 98.12 40 VAL B N 1
ATOM 1720 C CA . VAL B 1 40 ? -12.523 15.391 8.195 1 98.12 40 VAL B CA 1
ATOM 1721 C C . VAL B 1 40 ? -12.523 16.688 7.398 1 98.12 40 VAL B C 1
ATOM 1723 O O . VAL B 1 40 ? -11.656 16.906 6.551 1 98.12 40 VAL B O 1
ATOM 1726 N N . THR B 1 41 ? -13.406 17.484 7.711 1 97.12 41 THR B N 1
ATOM 1727 C CA . THR B 1 41 ? -13.578 18.75 6.984 1 97.12 41 THR B CA 1
ATOM 1728 C C . THR B 1 41 ? -12.477 19.734 7.355 1 97.12 41 THR B C 1
ATOM 1730 O O . THR B 1 41 ? -11.719 19.5 8.305 1 97.12 41 THR B O 1
ATOM 1733 N N . LEU B 1 42 ? -12.484 20.812 6.566 1 97 42 LEU B N 1
ATOM 1734 C CA . LEU B 1 42 ? -11.547 21.891 6.848 1 97 42 LEU B CA 1
ATOM 1735 C C . LEU B 1 42 ? -11.797 22.484 8.227 1 97 42 LEU B C 1
ATOM 1737 O O . LEU B 1 42 ? -10.852 22.781 8.961 1 97 42 LEU B O 1
ATOM 1741 N N . THR B 1 43 ? -13.039 22.656 8.578 1 96.12 43 THR B N 1
ATOM 1742 C CA . THR B 1 43 ? -13.422 23.219 9.867 1 96.12 43 THR B CA 1
ATOM 1743 C C . THR B 1 43 ? -12.969 22.312 11.008 1 96.12 43 THR B C 1
ATOM 1745 O O . THR B 1 43 ? -12.422 22.781 12 1 96.12 43 THR B O 1
ATOM 1748 N N . GLU B 1 44 ? -13.188 21.062 10.867 1 95.88 44 GLU B N 1
ATOM 1749 C CA . GLU B 1 44 ? -12.789 20.109 11.891 1 95.88 44 GLU B CA 1
ATOM 1750 C C . GLU B 1 44 ? -11.273 20.094 12.07 1 95.88 44 GLU B C 1
ATOM 1752 O O . GLU B 1 44 ? -10.773 20.031 13.195 1 95.88 44 GLU B O 1
ATOM 1757 N N . ARG B 1 45 ? -10.531 20.172 10.961 1 96.5 45 ARG B N 1
ATOM 1758 C CA . ARG B 1 45 ? -9.078 20.172 11.031 1 96.5 45 ARG B CA 1
ATOM 1759 C C . ARG B 1 45 ? -8.57 21.453 11.672 1 96.5 45 ARG B C 1
ATOM 1761 O O . ARG B 1 45 ? -7.613 21.438 12.453 1 96.5 45 ARG B O 1
ATOM 1768 N N . THR B 1 46 ? -9.211 22.547 11.352 1 96.19 46 THR B N 1
ATOM 1769 C CA . THR B 1 46 ? -8.875 23.828 11.953 1 96.19 46 THR B CA 1
ATOM 1770 C C . THR B 1 46 ? -9.062 23.781 13.469 1 96.19 46 THR B C 1
ATOM 1772 O O . THR B 1 46 ? -8.219 24.281 14.219 1 96.19 46 THR B O 1
ATOM 1775 N N . GLU B 1 47 ? -10.125 23.219 13.852 1 93.94 47 GLU B N 1
ATOM 1776 C CA . GLU B 1 47 ? -10.43 23.094 15.273 1 93.94 47 GLU B CA 1
ATOM 1777 C C . GLU B 1 47 ? -9.461 22.141 15.969 1 93.94 47 GLU B C 1
ATOM 1779 O O . GLU B 1 47 ? -8.984 22.438 17.078 1 93.94 47 GLU B O 1
ATOM 1784 N N . LEU B 1 48 ? -9.164 21.062 15.359 1 93.75 48 LEU B N 1
ATOM 1785 C CA . LEU B 1 48 ? -8.281 20.047 15.922 1 93.75 48 LEU B CA 1
ATOM 1786 C C . LEU B 1 48 ? -6.867 20.609 16.094 1 93.75 48 LEU B C 1
ATOM 1788 O O . LEU B 1 48 ? -6.23 20.375 17.125 1 93.75 48 LEU B O 1
ATOM 1792 N N . LEU B 1 49 ? -6.445 21.328 15.109 1 94.25 49 LEU B N 1
ATOM 1793 C CA . LEU B 1 49 ? -5.066 21.812 15.102 1 94.25 49 LEU B CA 1
ATOM 1794 C C . LEU B 1 49 ? -4.965 23.172 15.805 1 94.25 49 LEU B C 1
ATOM 1796 O O . LEU B 1 49 ? -3.863 23.609 16.125 1 94.25 49 LEU B O 1
ATOM 1800 N N . LYS B 1 50 ? -6.059 23.828 15.969 1 93.19 50 LYS B N 1
ATOM 1801 C CA . LYS B 1 50 ? -6.105 25.156 16.562 1 93.19 50 LYS B CA 1
ATOM 1802 C C . LYS B 1 50 ? -5.242 26.141 15.773 1 93.19 50 LYS B C 1
ATOM 1804 O O . LYS B 1 50 ? -4.406 26.828 16.344 1 93.19 50 LYS B O 1
ATOM 1809 N N . VAL B 1 51 ? -5.441 26.125 14.508 1 95.06 51 VAL B N 1
ATOM 1810 C CA . VAL B 1 51 ? -4.742 27.047 13.617 1 95.06 51 VAL B CA 1
ATOM 1811 C C . VAL B 1 51 ? -5.738 27.703 12.672 1 95.06 51 VAL B C 1
ATOM 1813 O O . VAL B 1 51 ? -6.887 27.281 12.562 1 95.06 51 VAL B O 1
ATOM 1816 N N . SER B 1 52 ? -5.273 28.781 12.023 1 95.56 52 SER B N 1
ATOM 1817 C CA . SER B 1 52 ? -6.117 29.484 11.062 1 95.56 52 SER B CA 1
ATOM 1818 C C . SER B 1 52 ? -6.344 28.641 9.812 1 95.56 52 SER B C 1
ATOM 1820 O O . SER B 1 52 ? -5.547 27.75 9.508 1 95.56 52 SER B O 1
ATOM 1822 N N . LYS B 1 53 ? -7.41 28.938 9.039 1 95.12 53 LYS B N 1
ATOM 1823 C CA . LYS B 1 53 ? -7.777 28.219 7.82 1 95.12 53 LYS B CA 1
ATOM 1824 C C . LYS B 1 53 ? -6.656 28.266 6.785 1 95.12 53 LYS B C 1
ATOM 1826 O O . LYS B 1 53 ? -6.43 27.312 6.051 1 95.12 53 LYS B O 1
ATOM 1831 N N . SER B 1 54 ? -5.957 29.344 6.809 1 95.44 54 SER B N 1
ATOM 1832 C CA . SER B 1 54 ? -4.922 29.531 5.797 1 95.44 54 SER B CA 1
ATOM 1833 C C . SER B 1 54 ? -3.713 28.641 6.062 1 95.44 54 SER B C 1
ATOM 1835 O O . SER B 1 54 ? -2.936 28.359 5.152 1 95.44 54 SER B O 1
ATOM 1837 N N . LEU B 1 55 ? -3.566 28.141 7.254 1 97.06 55 LEU B N 1
ATOM 1838 C CA . LEU B 1 55 ? -2.375 27.391 7.637 1 97.06 55 LEU B CA 1
ATOM 1839 C C . LEU B 1 55 ? -2.693 25.906 7.789 1 97.06 55 LEU B C 1
ATOM 1841 O O . LEU B 1 55 ? -1.788 25.078 7.977 1 97.06 55 LEU B O 1
ATOM 1845 N N . VAL B 1 56 ? -3.902 25.531 7.629 1 96.56 56 VAL B N 1
ATOM 1846 C CA . VAL B 1 56 ? -4.359 24.188 8.023 1 96.56 56 VAL B CA 1
ATOM 1847 C C . VAL B 1 56 ? -3.721 23.141 7.121 1 96.56 56 VAL B C 1
ATOM 1849 O O . VAL B 1 56 ? -3.27 22.094 7.598 1 96.56 56 VAL B O 1
ATOM 1852 N N . GLU B 1 57 ? -3.678 23.453 5.867 1 95.25 57 GLU B N 1
ATOM 1853 C CA . GLU B 1 57 ? -3.141 22.469 4.938 1 95.25 57 GLU B CA 1
ATOM 1854 C C . GLU B 1 57 ? -1.665 22.203 5.215 1 95.25 57 GLU B C 1
ATOM 1856 O O . GLU B 1 57 ? -1.237 21.047 5.238 1 95.25 57 GLU B O 1
ATOM 1861 N N . GLU B 1 58 ? -0.985 23.188 5.434 1 95.62 58 GLU B N 1
ATOM 1862 C CA . GLU B 1 58 ? 0.439 23.062 5.723 1 95.62 58 GLU B CA 1
ATOM 1863 C C . GLU B 1 58 ? 0.67 22.328 7.043 1 95.62 58 GLU B C 1
ATOM 1865 O O . GLU B 1 58 ? 1.5 21.422 7.113 1 95.62 58 GLU B O 1
ATOM 1870 N N . LYS B 1 59 ? -0.011 22.719 8.031 1 96.44 59 LYS B N 1
ATOM 1871 C CA . LYS B 1 59 ? 0.164 22.125 9.344 1 96.44 59 LYS B CA 1
ATOM 1872 C C . LYS B 1 59 ? -0.302 20.672 9.352 1 96.44 59 LYS B C 1
ATOM 1874 O O . LYS B 1 59 ? 0.266 19.828 10.055 1 96.44 59 LYS B O 1
ATOM 1879 N N . TRP B 1 60 ? -1.342 20.438 8.625 1 96.44 60 TRP B N 1
ATOM 1880 C CA . TRP B 1 60 ? -1.856 19.078 8.492 1 96.44 60 TRP B CA 1
ATOM 1881 C C . TRP B 1 60 ? -0.828 18.156 7.828 1 96.44 60 TRP B C 1
ATOM 1883 O O . TRP B 1 60 ? -0.564 17.062 8.305 1 96.44 60 TRP B O 1
ATOM 1893 N N . ALA B 1 61 ? -0.22 18.672 6.781 1 95.06 61 ALA B N 1
ATOM 1894 C CA . ALA B 1 61 ? 0.837 17.922 6.098 1 95.06 61 ALA B CA 1
ATOM 1895 C C . ALA B 1 61 ? 2.033 17.703 7.02 1 95.06 61 ALA B C 1
ATOM 1897 O O . ALA B 1 61 ? 2.619 16.609 7.039 1 95.06 61 ALA B O 1
ATOM 1898 N N . ALA B 1 62 ? 2.355 18.703 7.738 1 95.44 62 ALA B N 1
ATOM 1899 C CA . ALA B 1 62 ? 3.459 18.609 8.688 1 95.44 62 ALA B CA 1
ATOM 1900 C C . ALA B 1 62 ? 3.166 17.578 9.766 1 95.44 62 ALA B C 1
ATOM 1902 O O . ALA B 1 62 ? 4.059 16.828 10.18 1 95.44 62 ALA B O 1
ATOM 1903 N N . LEU B 1 63 ? 2 17.547 10.219 1 95.56 63 LEU B N 1
ATOM 1904 C CA . LEU B 1 63 ? 1.568 16.578 11.219 1 95.56 63 LEU B CA 1
ATOM 1905 C C . LEU B 1 63 ? 1.842 15.156 10.75 1 95.56 63 LEU B C 1
ATOM 1907 O O . LEU B 1 63 ? 2.336 14.336 11.523 1 95.56 63 LEU B O 1
ATOM 1911 N N . PHE B 1 64 ? 1.573 14.867 9.516 1 95.88 64 PHE B N 1
ATOM 1912 C CA . PHE B 1 64 ? 1.79 13.539 8.953 1 95.88 64 PHE B CA 1
ATOM 1913 C C . PHE B 1 64 ? 3.275 13.281 8.734 1 95.88 64 PHE B C 1
ATOM 1915 O O . PHE B 1 64 ? 3.768 12.18 9 1 95.88 64 PHE B O 1
ATOM 1922 N N . SER B 1 65 ? 3.92 14.297 8.234 1 93.75 65 SER B N 1
ATOM 1923 C CA . SER B 1 65 ? 5.352 14.141 7.996 1 93.75 65 SER B CA 1
ATOM 1924 C C . SER B 1 65 ? 6.098 13.844 9.289 1 93.75 65 SER B C 1
ATOM 1926 O O . SER B 1 65 ? 7.098 13.117 9.281 1 93.75 65 SER B O 1
ATOM 1928 N N . GLU B 1 66 ? 5.582 14.305 10.305 1 94.81 66 GLU B N 1
ATOM 1929 C CA . GLU B 1 66 ? 6.207 14.125 11.609 1 94.81 66 GLU B CA 1
ATOM 1930 C C . GLU B 1 66 ? 5.598 12.938 12.352 1 94.81 66 GLU B C 1
ATOM 1932 O O . GLU B 1 66 ? 5.941 12.688 13.508 1 94.81 66 GLU B O 1
ATOM 1937 N N . CYS B 1 67 ? 4.793 12.258 11.773 1 96.12 67 CYS B N 1
ATOM 1938 C CA . CYS B 1 67 ? 4.109 11.133 12.398 1 96.12 67 CYS B CA 1
ATOM 1939 C C . CYS B 1 67 ? 3.463 11.547 13.711 1 96.12 67 CYS B C 1
ATOM 1941 O O . CYS B 1 67 ? 3.637 10.875 14.734 1 96.12 67 CYS B O 1
ATOM 1943 N N . GLY B 1 68 ? 2.654 12.617 13.633 1 95.12 68 GLY B N 1
ATOM 1944 C CA . GLY B 1 68 ? 2.205 13.305 14.836 1 95.12 68 GLY B CA 1
ATOM 1945 C C . GLY B 1 68 ? 0.958 12.695 15.445 1 95.12 68 GLY B C 1
ATOM 1946 O O . GLY B 1 68 ? 0.597 13.008 16.578 1 95.12 68 GLY B O 1
ATOM 1947 N N . LEU B 1 69 ? 0.226 11.844 14.797 1 96.44 69 LEU B N 1
ATOM 1948 C CA . LEU B 1 69 ? -0.962 11.188 15.336 1 96.44 69 LEU B CA 1
ATOM 1949 C C . LEU B 1 69 ? -0.606 9.852 15.977 1 96.44 69 LEU B C 1
ATOM 1951 O O . LEU B 1 69 ? 0.189 9.086 15.422 1 96.44 69 LEU B O 1
ATOM 1955 N N . HIS B 1 70 ? -1.219 9.602 17.141 1 96.19 70 HIS B N 1
ATOM 1956 C CA . HIS B 1 70 ? -0.983 8.359 17.875 1 96.19 70 HIS B CA 1
ATOM 1957 C C . HIS B 1 70 ? -2.289 7.613 18.125 1 96.19 70 HIS B C 1
ATOM 1959 O O . HIS B 1 70 ? -3.332 8.234 18.344 1 96.19 70 HIS B O 1
ATOM 1965 N N . ILE B 1 71 ? -2.186 6.293 18.172 1 97.5 71 ILE B N 1
ATOM 1966 C CA . ILE B 1 71 ? -3.355 5.477 18.469 1 97.5 71 ILE B CA 1
ATOM 1967 C C . ILE B 1 71 ? -3.541 5.375 19.984 1 97.5 71 ILE B C 1
ATOM 1969 O O . ILE B 1 71 ? -2.662 4.875 20.688 1 97.5 71 ILE B O 1
ATOM 1973 N N . GLU B 1 72 ? -4.613 5.82 20.391 1 95.88 72 GLU B N 1
ATOM 1974 C CA . GLU B 1 72 ? -4.902 5.809 21.828 1 95.88 72 GLU B CA 1
ATOM 1975 C C . GLU B 1 72 ? -5.695 4.566 22.219 1 95.88 72 GLU B C 1
ATOM 1977 O O . GLU B 1 72 ? -5.406 3.936 23.234 1 95.88 72 GLU B O 1
ATOM 1982 N N . GLU B 1 73 ? -6.711 4.281 21.406 1 96.12 73 GLU B N 1
ATOM 1983 C CA . GLU B 1 73 ? -7.609 3.178 21.734 1 96.12 73 GLU B CA 1
ATOM 1984 C C . GLU B 1 73 ? -8.164 2.527 20.469 1 96.12 73 GLU B C 1
ATOM 1986 O O . GLU B 1 73 ? -8.531 3.219 19.516 1 96.12 73 GLU B O 1
ATOM 1991 N N . VAL B 1 74 ? -8.172 1.174 20.531 1 97.44 74 VAL B N 1
ATOM 1992 C CA . VAL B 1 74 ? -8.766 0.397 19.438 1 97.44 74 VAL B CA 1
ATOM 1993 C C . VAL B 1 74 ? -9.938 -0.42 19.969 1 97.44 74 VAL B C 1
ATOM 1995 O O . VAL B 1 74 ? -9.766 -1.286 20.828 1 97.44 74 VAL B O 1
ATOM 1998 N N . CYS B 1 75 ? -11.102 -0.081 19.438 1 96.75 75 CYS B N 1
ATOM 1999 C CA . CYS B 1 75 ? -12.305 -0.843 19.75 1 96.75 75 CYS B CA 1
ATOM 2000 C C . CYS B 1 75 ? -12.898 -1.459 18.484 1 96.75 75 CYS B C 1
ATOM 2002 O O . CYS B 1 75 ? -12.398 -1.232 17.375 1 96.75 75 CYS B O 1
ATOM 2004 N N . ASP B 1 76 ? -13.906 -2.236 18.641 1 96.69 76 ASP B N 1
ATOM 2005 C CA . ASP B 1 76 ? -14.5 -2.955 17.516 1 96.69 76 ASP B CA 1
ATOM 2006 C C . ASP B 1 76 ? -15.109 -1.985 16.5 1 96.69 76 ASP B C 1
ATOM 2008 O O . ASP B 1 76 ? -14.938 -2.158 15.297 1 96.69 76 ASP B O 1
ATOM 2012 N N . LYS B 1 77 ? -15.688 -0.926 17.031 1 97.81 77 LYS B N 1
ATOM 2013 C CA . LYS B 1 77 ? -16.453 -0.059 16.125 1 97.81 77 LYS B CA 1
ATOM 2014 C C . LYS B 1 77 ? -15.742 1.279 15.93 1 97.81 77 LYS B C 1
ATOM 2016 O O . LYS B 1 77 ? -16.078 2.025 15 1 97.81 77 LYS B O 1
ATOM 2021 N N . GLU B 1 78 ? -14.906 1.609 16.844 1 98.38 78 GLU B N 1
ATOM 2022 C CA . GLU B 1 78 ? -14.266 2.922 16.781 1 98.38 78 GLU B CA 1
ATOM 2023 C C . GLU B 1 78 ? -12.789 2.838 17.141 1 98.38 78 GLU B C 1
ATOM 2025 O O . GLU B 1 78 ? -12.367 1.907 17.828 1 98.38 78 GLU B O 1
ATOM 2030 N N . LEU B 1 79 ? -12.023 3.742 16.672 1 98.44 79 LEU B N 1
ATOM 2031 C CA . LEU B 1 79 ? -10.617 3.938 17 1 98.44 79 LEU B CA 1
ATOM 2032 C C . LEU B 1 79 ? -10.328 5.402 17.312 1 98.44 79 LEU B C 1
ATOM 2034 O O . LEU B 1 79 ? -10.805 6.297 16.609 1 98.44 79 LEU B O 1
ATOM 2038 N N . VAL B 1 80 ? -9.578 5.621 18.375 1 97.88 80 VAL B N 1
ATOM 2039 C CA . VAL B 1 80 ? -9.297 6.98 18.828 1 97.88 80 VAL B CA 1
ATOM 2040 C C . VAL B 1 80 ? -7.828 7.32 18.547 1 97.88 80 VAL B C 1
ATOM 2042 O O . VAL B 1 80 ? -6.926 6.609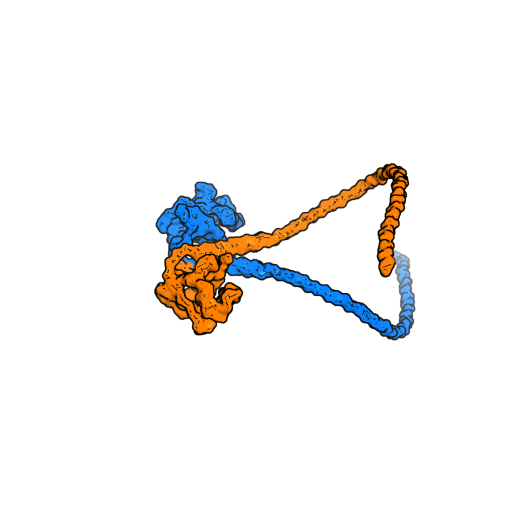 19 1 97.88 80 VAL B O 1
ATOM 2045 N N . LEU B 1 81 ? -7.668 8.398 17.828 1 97.88 81 LEU B N 1
ATOM 2046 C CA . LEU B 1 81 ? -6.344 8.969 17.609 1 97.88 81 LEU B CA 1
ATOM 2047 C C . LEU B 1 81 ? -6.125 10.188 18.516 1 97.88 81 LEU B C 1
ATOM 2049 O O . LEU B 1 81 ? -7.062 10.945 18.766 1 97.88 81 LEU B O 1
ATOM 2053 N N . THR B 1 82 ? -4.871 10.328 18.906 1 95.56 82 THR B N 1
ATOM 2054 C CA . THR B 1 82 ? -4.516 11.477 19.734 1 95.56 82 THR B CA 1
ATOM 2055 C C . THR B 1 82 ? -3.369 12.258 19.109 1 95.56 82 THR B C 1
ATOM 2057 O O . THR B 1 82 ? -2.529 11.688 18.406 1 95.56 82 THR B O 1
ATOM 2060 N N . PHE B 1 83 ? -3.488 13.492 19.375 1 89.12 83 PHE B N 1
ATOM 2061 C CA . PHE B 1 83 ? -2.488 14.469 18.953 1 89.12 83 PHE B CA 1
ATOM 2062 C C . PHE B 1 83 ? -2.18 15.445 20.078 1 89.12 83 PHE B C 1
ATOM 2064 O O . PHE B 1 83 ? -3.082 15.867 20.812 1 89.12 83 PHE B O 1
ATOM 2071 N N . ALA B 1 84 ? -0.88 15.805 20.25 1 82.56 84 ALA B N 1
ATOM 2072 C CA . ALA B 1 84 ? -0.425 16.766 21.25 1 82.56 84 ALA B CA 1
ATOM 2073 C C . ALA B 1 84 ? -1.084 16.516 22.609 1 82.56 84 ALA B C 1
ATOM 2075 O O . ALA B 1 84 ? -1.493 17.453 23.297 1 82.56 84 ALA B O 1
ATOM 2076 N N . LEU B 1 85 ? -1.261 15.32 23.109 1 72.94 85 LEU B N 1
ATOM 2077 C CA . LEU B 1 85 ? -1.66 14.82 24.422 1 72.94 85 LEU B CA 1
ATOM 2078 C C . LEU B 1 85 ? -3.113 15.18 24.719 1 72.94 85 LEU B C 1
ATOM 2080 O O . LEU B 1 85 ? -3.781 14.484 25.484 1 72.94 85 LEU B O 1
ATOM 2084 N N . GLN B 1 86 ? -3.57 16.25 24.031 1 80.75 86 GLN B N 1
ATOM 2085 C CA . GLN B 1 86 ? -4.867 16.672 24.547 1 80.75 86 GLN B CA 1
ATOM 2086 C C . GLN B 1 86 ? -5.918 16.703 23.438 1 80.75 86 GLN B C 1
ATOM 2088 O O . GLN B 1 86 ? -7.082 17.031 23.688 1 80.75 86 GLN B O 1
ATOM 2093 N N . ARG B 1 87 ? -5.629 16.391 22.359 1 92.62 87 ARG B N 1
ATOM 2094 C CA . ARG B 1 87 ? -6.609 16.438 21.281 1 92.62 87 ARG B CA 1
ATOM 2095 C C . ARG B 1 87 ? -6.812 15.055 20.656 1 92.62 87 ARG B C 1
ATOM 2097 O O . ARG B 1 87 ? -5.852 14.312 20.453 1 92.62 87 ARG B O 1
ATOM 2104 N N . ASN B 1 88 ? -8.133 14.812 20.5 1 94.88 88 ASN B N 1
ATOM 2105 C CA . ASN B 1 88 ? -8.438 13.477 20 1 94.88 88 ASN B CA 1
ATOM 2106 C C . ASN B 1 88 ? -9.43 13.531 18.828 1 94.88 88 ASN B C 1
ATOM 2108 O O . ASN B 1 88 ? -10.164 14.508 18.688 1 94.88 88 ASN B O 1
ATOM 2112 N N . ILE B 1 89 ? -9.391 12.562 18.016 1 97.06 89 ILE B N 1
ATOM 2113 C CA . ILE B 1 89 ? -10.352 12.375 16.938 1 97.06 89 ILE B CA 1
ATOM 2114 C C . ILE B 1 89 ? -10.742 10.898 16.844 1 97.06 89 ILE B C 1
ATOM 2116 O O . ILE B 1 89 ? -9.891 10.016 16.969 1 97.06 89 ILE B O 1
ATOM 2120 N N . THR B 1 90 ? -12.031 10.648 16.656 1 98.12 90 THR B N 1
ATOM 2121 C CA . THR B 1 90 ? -12.555 9.289 16.641 1 98.12 90 THR B CA 1
ATOM 2122 C C . THR B 1 90 ? -12.914 8.883 15.211 1 98.12 90 THR B C 1
ATOM 2124 O O . THR B 1 90 ? -13.578 9.625 14.492 1 98.12 90 THR B O 1
ATOM 2127 N N . LEU B 1 91 ? -12.414 7.738 14.844 1 98.69 91 LEU B N 1
ATOM 2128 C CA . LEU B 1 91 ? -12.742 7.148 13.547 1 98.69 91 LEU B CA 1
ATOM 2129 C C . LEU B 1 91 ? -13.711 5.977 13.719 1 98.69 91 LEU B C 1
ATOM 2131 O O . LEU B 1 91 ? -13.742 5.344 14.773 1 98.69 91 LEU B O 1
ATOM 2135 N N . GLU B 1 92 ? -14.398 5.711 12.664 1 98.75 92 GLU B N 1
ATOM 2136 C CA . GLU B 1 92 ? -15.375 4.625 12.703 1 98.75 92 GLU B CA 1
ATOM 2137 C C . GLU B 1 92 ? -14.945 3.471 11.805 1 98.75 92 GLU B C 1
ATOM 2139 O O . GLU B 1 92 ? -14.414 3.691 10.711 1 98.75 92 GLU B O 1
ATOM 2144 N N . ARG B 1 93 ? -15.242 2.295 12.258 1 98.38 93 ARG B N 1
ATOM 2145 C CA . ARG B 1 93 ? -14.93 1.118 11.453 1 98.38 93 ARG B CA 1
ATOM 2146 C C . ARG B 1 93 ? -15.711 1.12 10.148 1 98.38 93 ARG B C 1
ATOM 2148 O O . ARG B 1 93 ? -16.906 1.428 10.133 1 98.38 93 ARG B O 1
ATOM 2155 N N . THR B 1 94 ? -15.039 0.851 9.102 1 97.06 94 THR B N 1
ATOM 2156 C CA . THR B 1 94 ? -15.68 0.792 7.793 1 97.06 94 THR B CA 1
ATOM 2157 C C . THR B 1 94 ? -15.227 -0.451 7.031 1 97.06 94 THR B C 1
ATOM 2159 O O . THR B 1 94 ? -14.305 -1.144 7.449 1 97.06 94 THR B O 1
ATOM 2162 N N . GLU B 1 95 ? -15.93 -0.74 6 1 93.75 95 GLU B N 1
ATOM 2163 C CA . GLU B 1 95 ? -15.547 -1.852 5.137 1 93.75 95 GLU B CA 1
ATOM 2164 C C . GLU B 1 95 ? -14.305 -1.508 4.312 1 93.75 95 GLU B C 1
ATOM 2166 O O . GLU B 1 95 ? -14.07 -0.339 4.004 1 93.75 95 GLU B O 1
ATOM 2171 N N . LEU B 1 96 ? -13.602 -2.59 4.016 1 91.12 96 LEU B N 1
ATOM 2172 C CA . LEU B 1 96 ? -12.445 -2.402 3.137 1 91.12 96 LEU B CA 1
ATOM 2173 C C . LEU B 1 96 ? -12.891 -1.93 1.756 1 91.12 96 LEU B C 1
ATOM 2175 O O . LEU B 1 96 ? -13.648 -2.621 1.072 1 91.12 96 LEU B O 1
ATOM 2179 N N . SER B 1 97 ? -12.516 -0.724 1.408 1 87.19 97 SER B N 1
ATOM 2180 C CA . SER B 1 97 ? -12.938 -0.153 0.133 1 87.19 97 SER B CA 1
ATOM 2181 C C . SER B 1 97 ? -11.82 -0.245 -0.906 1 87.19 97 SER B C 1
ATOM 2183 O O . SER B 1 97 ? -12.062 -0.051 -2.1 1 87.19 97 SER B O 1
ATOM 2185 N N . GLY B 1 98 ? -10.609 -0.486 -0.455 1 90.06 98 GLY B N 1
ATOM 2186 C CA . GLY B 1 98 ? -9.484 -0.529 -1.376 1 90.06 98 GLY B CA 1
ATOM 2187 C C . GLY B 1 98 ? -8.883 0.836 -1.649 1 90.06 98 GLY B C 1
ATOM 2188 O O . GLY B 1 98 ? -7.906 0.952 -2.387 1 90.06 98 GLY B O 1
ATOM 2189 N N . ASN B 1 99 ? -9.516 1.85 -1.092 1 92.19 99 ASN B N 1
ATOM 2190 C CA . ASN B 1 99 ? -9.055 3.211 -1.334 1 92.19 99 ASN B CA 1
ATOM 2191 C C . ASN B 1 99 ? -7.594 3.391 -0.924 1 92.19 99 ASN B C 1
ATOM 2193 O O . ASN B 1 99 ? -6.82 4.035 -1.632 1 92.19 99 ASN B O 1
ATOM 2197 N N . PHE B 1 100 ? -7.301 2.84 0.204 1 95.06 100 PHE B N 1
ATOM 2198 C CA . PHE B 1 100 ? -5.93 2.945 0.688 1 95.06 100 PHE B CA 1
ATOM 2199 C C . PHE B 1 100 ? -4.957 2.332 -0.309 1 95.06 100 PHE B C 1
ATOM 2201 O O . PHE B 1 100 ? -3.971 2.965 -0.691 1 95.06 100 PHE B O 1
ATOM 2208 N N . ASP B 1 101 ? -5.242 1.126 -0.743 1 94.38 101 ASP B N 1
ATOM 2209 C CA . ASP B 1 101 ? -4.371 0.4 -1.66 1 94.38 101 ASP B CA 1
ATOM 2210 C C . ASP B 1 101 ? -4.211 1.154 -2.979 1 94.38 101 ASP B C 1
ATOM 2212 O O . ASP B 1 101 ? -3.1 1.277 -3.498 1 94.38 101 ASP B O 1
ATOM 2216 N N . GLU B 1 102 ? -5.27 1.639 -3.398 1 96.19 102 GLU B N 1
ATOM 2217 C CA . GLU B 1 102 ? -5.246 2.363 -4.668 1 96.19 102 GLU B CA 1
ATOM 2218 C C . GLU B 1 102 ? -4.41 3.635 -4.559 1 96.19 102 GLU B C 1
ATOM 2220 O O . GLU B 1 102 ? -3.557 3.896 -5.41 1 96.19 102 GLU B O 1
ATOM 2225 N N . CYS B 1 103 ? -4.621 4.367 -3.57 1 97.38 103 CYS B N 1
ATOM 2226 C CA . CYS B 1 103 ? -3.918 5.637 -3.412 1 97.38 103 CYS B CA 1
ATOM 2227 C C . CYS B 1 103 ? -2.43 5.406 -3.168 1 97.38 103 CYS B C 1
ATOM 2229 O O . CYS B 1 103 ? -1.59 6.129 -3.707 1 97.38 103 CYS B O 1
ATOM 2231 N N . LEU B 1 104 ? -2.133 4.445 -2.348 1 97.25 104 LEU B N 1
ATOM 2232 C CA . LEU B 1 104 ? -0.728 4.148 -2.094 1 97.25 104 LEU B CA 1
ATOM 2233 C C . LEU B 1 104 ? -0.036 3.662 -3.361 1 97.25 104 LEU B C 1
ATOM 2235 O O . LEU B 1 104 ? 1.094 4.062 -3.652 1 97.25 104 LEU B O 1
ATOM 2239 N N . TYR B 1 105 ? -0.723 2.82 -4.059 1 97.25 105 TYR B N 1
ATOM 2240 C CA . TYR B 1 105 ? -0.178 2.289 -5.305 1 97.25 105 TYR B CA 1
ATOM 2241 C C . TYR B 1 105 ? 0.063 3.406 -6.312 1 97.25 105 TYR B C 1
ATOM 2243 O O . TYR B 1 105 ? 1.111 3.449 -6.961 1 97.25 105 TYR B O 1
ATOM 2251 N N . LEU B 1 106 ? -0.848 4.293 -6.457 1 97.19 106 LEU B N 1
ATOM 2252 C CA . LEU B 1 106 ? -0.71 5.406 -7.387 1 97.19 106 LEU B CA 1
ATOM 2253 C C . LEU B 1 106 ? 0.458 6.305 -6.988 1 97.19 106 LEU B C 1
ATOM 2255 O O . LEU B 1 106 ? 1.2 6.781 -7.852 1 97.19 106 LEU B O 1
ATOM 2259 N N . GLU B 1 107 ? 0.623 6.555 -5.738 1 97.38 107 GLU B N 1
ATOM 2260 C CA . GLU B 1 107 ? 1.754 7.352 -5.273 1 97.38 107 GLU B CA 1
ATOM 2261 C C . GLU B 1 107 ? 3.076 6.633 -5.523 1 97.38 107 GLU B C 1
ATOM 2263 O O . GLU B 1 107 ? 4.066 7.258 -5.902 1 97.38 107 GLU B O 1
ATOM 2268 N N . TYR B 1 108 ? 3.059 5.352 -5.289 1 96.12 108 TYR B N 1
ATOM 2269 C CA . TYR B 1 108 ? 4.207 4.512 -5.617 1 96.12 108 TYR B CA 1
ATOM 2270 C C . TYR B 1 108 ? 4.594 4.668 -7.082 1 96.12 108 TYR B C 1
ATOM 2272 O O . TYR B 1 108 ? 5.766 4.875 -7.406 1 96.12 108 TYR B O 1
ATOM 2280 N N . LEU B 1 109 ? 3.629 4.605 -7.918 1 95.94 109 LEU B N 1
ATOM 2281 C CA . LEU B 1 109 ? 3.895 4.75 -9.344 1 95.94 109 LEU B CA 1
ATOM 2282 C C . LEU B 1 109 ? 4.457 6.129 -9.656 1 95.94 109 LEU B C 1
ATOM 2284 O O . LEU B 1 109 ? 5.391 6.258 -10.453 1 95.94 109 LEU B O 1
ATOM 2288 N N . ARG B 1 110 ? 3.891 7.113 -9.07 1 95.81 110 ARG B N 1
ATOM 2289 C CA . ARG B 1 110 ? 4.359 8.477 -9.281 1 95.81 110 ARG B CA 1
ATOM 2290 C C . ARG B 1 110 ? 5.82 8.625 -8.875 1 95.81 110 ARG B C 1
ATOM 2292 O O . ARG B 1 110 ? 6.633 9.164 -9.633 1 95.81 110 ARG B O 1
ATOM 2299 N N . LEU B 1 111 ? 6.16 8.156 -7.773 1 94.75 111 LEU B N 1
ATOM 2300 C CA . LEU B 1 111 ? 7.52 8.25 -7.258 1 94.75 111 LEU B CA 1
ATOM 2301 C C . LEU B 1 111 ? 8.484 7.445 -8.117 1 94.75 111 LEU B C 1
ATOM 2303 O O . LEU B 1 111 ? 9.617 7.875 -8.359 1 94.75 111 LEU B O 1
ATOM 2307 N N . LYS B 1 112 ? 8.047 6.277 -8.484 1 92.88 112 LYS B N 1
ATOM 2308 C CA . LYS B 1 112 ? 8.867 5.43 -9.336 1 92.88 112 LYS B CA 1
ATOM 2309 C C . LYS B 1 112 ? 9.219 6.145 -10.641 1 92.88 112 LYS B C 1
ATOM 2311 O O . LYS B 1 112 ? 10.359 6.062 -11.109 1 92.88 112 LYS B O 1
ATOM 2316 N N . THR B 1 113 ? 8.258 6.805 -11.188 1 92.31 113 THR B N 1
ATOM 2317 C CA . THR B 1 113 ? 8.477 7.562 -12.414 1 92.31 113 THR B CA 1
ATOM 2318 C C . THR B 1 113 ? 9.484 8.688 -12.18 1 92.31 113 THR B C 1
ATOM 2320 O O . THR B 1 113 ? 10.305 8.977 -13.047 1 92.31 113 THR B O 1
ATOM 2323 N N . LEU B 1 114 ? 9.43 9.328 -11.086 1 90.06 114 LEU B N 1
ATOM 2324 C CA . LEU B 1 114 ? 10.328 10.43 -10.75 1 90.06 114 LEU B CA 1
ATOM 2325 C C . LEU B 1 114 ? 11.758 9.938 -10.578 1 90.06 114 LEU B C 1
ATOM 2327 O O . LEU B 1 114 ? 12.711 10.656 -10.898 1 90.06 114 LEU B O 1
ATOM 2331 N N . THR B 1 115 ? 11.859 8.797 -10.078 1 87.06 115 THR B N 1
ATOM 2332 C CA . THR B 1 115 ? 13.188 8.242 -9.82 1 87.06 115 THR B CA 1
ATOM 2333 C C . THR B 1 115 ? 13.805 7.703 -11.109 1 87.06 115 THR B C 1
ATOM 2335 O O . THR B 1 115 ? 15.031 7.617 -11.234 1 87.06 115 THR B O 1
ATOM 2338 N N . ASN B 1 116 ? 13 7.168 -11.938 1 77.88 116 ASN B N 1
ATOM 2339 C CA . ASN B 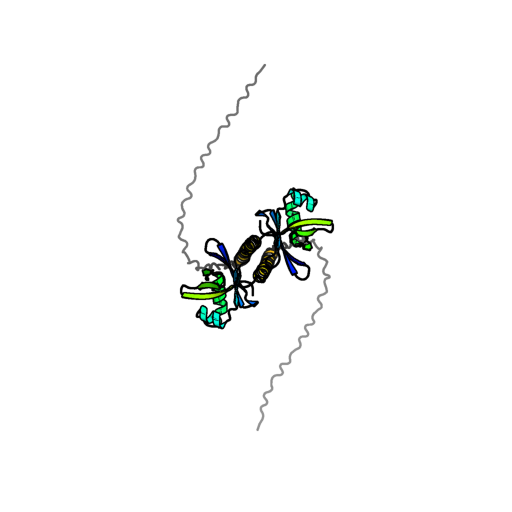1 116 ? 13.5 6.648 -13.203 1 77.88 116 ASN B CA 1
ATOM 2340 C C . ASN B 1 116 ? 13.883 7.773 -14.164 1 77.88 116 ASN B C 1
ATOM 2342 O O . ASN B 1 116 ? 14.711 7.578 -15.062 1 77.88 116 ASN B O 1
ATOM 2346 N N . VAL B 1 117 ? 13.188 8.906 -14.211 1 62.19 117 VAL B N 1
ATOM 2347 C CA . VAL B 1 117 ? 13.5 10.031 -15.086 1 62.19 117 VAL B CA 1
ATOM 2348 C C . VAL B 1 117 ? 14.867 10.609 -14.719 1 62.19 117 VAL B C 1
ATOM 2350 O O . VAL B 1 117 ? 15.469 11.344 -15.5 1 62.19 117 VAL B O 1
ATOM 2353 N N . SER B 1 118 ? 15.43 10.344 -13.617 1 48.75 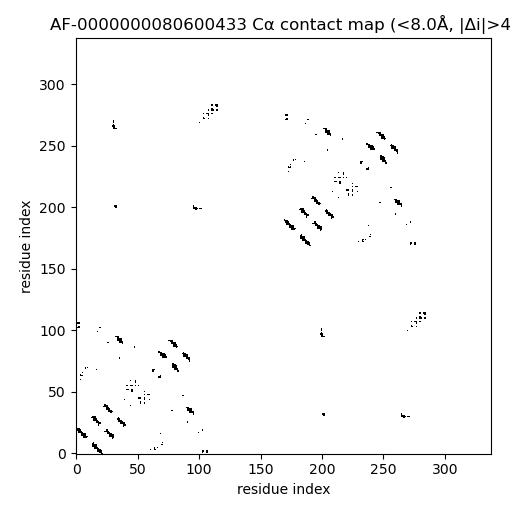118 SER B N 1
ATOM 2354 C CA . SER B 1 118 ? 16.656 11.094 -13.336 1 48.75 118 SER B CA 1
ATOM 2355 C C . SER B 1 118 ? 17.688 10.883 -14.422 1 48.75 118 SER B C 1
ATOM 2357 O O . SER B 1 118 ? 18.25 11.844 -14.953 1 48.75 118 SER B O 1
ATOM 2359 N N . PRO B 1 119 ? 18.828 9.938 -14.219 1 45.66 119 PRO B N 1
ATOM 2360 C CA . PRO B 1 119 ? 20.109 10.367 -14.773 1 45.66 119 PRO B CA 1
ATOM 2361 C C . PRO B 1 119 ? 20.125 10.359 -16.297 1 45.66 119 PRO B C 1
ATOM 2363 O O . PRO B 1 119 ? 20.391 9.32 -16.922 1 45.66 119 PRO B O 1
ATOM 2366 N N . MET B 1 120 ? 19.109 10.508 -16.953 1 37.22 120 MET B N 1
ATOM 2367 C CA . MET B 1 120 ? 19.672 10.711 -18.281 1 37.22 120 MET B CA 1
ATOM 2368 C C . MET B 1 120 ? 20.969 11.508 -18.203 1 37.22 120 MET B C 1
ATOM 2370 O O . MET B 1 120 ? 20.969 12.664 -17.797 1 37.22 120 MET B O 1
ATOM 2374 N N . LYS B 1 121 ? 22.047 10.836 -17.828 1 38.66 121 LYS B N 1
ATOM 2375 C CA . LYS B 1 121 ? 23.328 11.367 -18.312 1 38.66 121 LYS B CA 1
ATOM 2376 C C . LYS B 1 121 ? 23.156 12.086 -19.641 1 38.66 121 LYS B C 1
ATOM 2378 O O . LYS B 1 121 ? 22.609 11.516 -20.594 1 38.66 121 LYS B O 1
ATOM 2383 N N . ARG B 1 122 ? 22.938 13.281 -19.594 1 36.94 122 ARG B N 1
ATOM 2384 C CA . ARG B 1 122 ? 23.234 14.016 -20.812 1 36.94 122 ARG B CA 1
ATOM 2385 C C . ARG B 1 122 ? 24.266 13.281 -21.656 1 36.94 122 ARG B C 1
ATOM 2387 O O . ARG B 1 122 ? 25.422 13.133 -21.25 1 36.94 122 ARG B O 1
ATOM 2394 N N . LYS B 1 123 ? 23.891 12.094 -22.141 1 36.22 123 LYS B N 1
ATOM 2395 C CA . LYS B 1 123 ? 24.859 11.742 -23.172 1 36.22 123 LYS B CA 1
ATOM 2396 C C . LYS B 1 123 ? 25.469 12.984 -23.812 1 36.22 123 LYS B C 1
ATOM 2398 O O . LYS B 1 123 ? 24.75 13.797 -24.391 1 36.22 123 LYS B O 1
ATOM 2403 N N . ARG B 1 124 ? 26.453 13.484 -23.094 1 35.25 124 ARG B N 1
ATOM 2404 C CA . ARG B 1 124 ? 27.281 14.438 -23.828 1 35.25 124 ARG B CA 1
ATOM 2405 C C . ARG B 1 124 ? 27.422 14.023 -25.297 1 35.25 124 ARG B C 1
ATOM 2407 O O . ARG B 1 124 ? 27.984 12.969 -25.594 1 35.25 124 ARG B O 1
ATOM 2414 N N . THR B 1 125 ? 26.406 14.055 -26.047 1 32.84 125 THR B N 1
ATOM 2415 C CA . THR B 1 125 ? 26.734 14.055 -27.469 1 32.84 125 THR B CA 1
ATOM 2416 C C . THR B 1 125 ? 28.047 14.805 -27.719 1 32.84 125 THR B C 1
ATOM 2418 O O . THR B 1 125 ? 28.109 16.016 -27.516 1 32.84 125 THR B O 1
ATOM 2421 N N . ALA B 1 126 ? 29.141 14.234 -27.281 1 35.25 126 ALA B N 1
ATOM 2422 C CA . ALA B 1 126 ? 30.375 14.734 -27.875 1 35.25 126 ALA B CA 1
ATOM 2423 C C . ALA B 1 126 ? 30.203 15.039 -29.359 1 35.25 126 ALA B C 1
ATOM 2425 O O . ALA B 1 126 ? 29.906 14.141 -30.156 1 35.25 126 ALA B O 1
ATOM 2426 N N . SER B 1 127 ? 29.5 16.094 -29.656 1 33.16 127 SER B N 1
ATOM 2427 C CA . SER B 1 127 ? 29.656 16.641 -31 1 33.16 127 SER B CA 1
ATOM 2428 C C . SER B 1 127 ? 31.094 16.469 -31.5 1 33.16 127 SER B C 1
ATOM 2430 O O . SER B 1 127 ? 32.031 17.062 -30.969 1 33.16 127 SER B O 1
ATOM 2432 N N . SER B 1 128 ? 31.594 15.234 -31.672 1 35.06 128 SER B N 1
ATOM 2433 C CA . SER B 1 128 ? 32.781 15.102 -32.531 1 35.06 128 SER B CA 1
ATOM 2434 C C . SER B 1 128 ? 32.719 16.094 -33.688 1 35.06 128 SER B C 1
ATOM 2436 O O . SER B 1 128 ? 31.969 15.922 -34.625 1 35.06 128 SER B O 1
ATOM 2438 N N . VAL B 1 129 ? 32.688 17.375 -33.312 1 35.44 129 VAL B N 1
ATOM 2439 C CA . VAL B 1 129 ? 33.062 18.312 -34.375 1 35.44 129 VAL B CA 1
ATOM 2440 C C . VAL B 1 129 ? 34.312 17.812 -35.094 1 35.44 129 VAL B C 1
ATOM 2442 O O . VAL B 1 129 ? 35.375 17.672 -34.5 1 35.44 129 VAL B O 1
ATOM 2445 N N . ASP B 1 130 ? 34.188 16.75 -35.844 1 35.94 130 ASP B N 1
ATOM 2446 C CA . ASP B 1 130 ? 35.188 16.5 -36.875 1 35.94 130 ASP B CA 1
ATOM 2447 C C . ASP B 1 130 ? 35.812 17.812 -37.344 1 35.94 130 ASP B C 1
ATOM 2449 O O . ASP B 1 130 ? 35.125 18.703 -37.812 1 35.94 130 ASP B O 1
ATOM 2453 N N . HIS B 1 131 ? 36.844 18.266 -36.625 1 37.06 131 HIS B N 1
ATOM 2454 C CA . HIS B 1 131 ? 37.719 19.328 -37.125 1 37.06 131 HIS B CA 1
ATOM 2455 C C . HIS B 1 131 ? 38 19.125 -38.625 1 37.06 131 HIS B C 1
ATOM 2457 O O . HIS B 1 131 ? 38.812 18.281 -38.969 1 37.06 131 HIS B O 1
ATOM 2463 N N . LEU B 1 132 ? 37 19.016 -39.5 1 33.28 132 LEU B N 1
ATOM 2464 C CA . LEU B 1 132 ? 37.344 19.125 -40.906 1 33.28 132 LEU B CA 1
ATOM 2465 C C . LEU B 1 132 ? 38.375 20.219 -41.156 1 33.28 132 LEU B C 1
ATOM 2467 O O . LEU B 1 132 ? 38.219 21.328 -40.656 1 33.28 132 LEU B O 1
ATOM 2471 N N . LYS B 1 133 ? 39.594 19.797 -41.312 1 35.53 133 LYS B N 1
ATOM 2472 C CA . LYS B 1 133 ? 40.688 20.656 -41.719 1 35.53 133 LYS B CA 1
ATOM 2473 C C . LYS B 1 133 ? 40.219 21.672 -42.781 1 35.53 133 LYS B C 1
ATOM 2475 O O . LYS B 1 133 ? 39.531 21.328 -43.719 1 35.53 133 LYS B O 1
ATOM 2480 N N . PRO B 1 134 ? 40.156 22.969 -42.344 1 32.78 134 PRO B N 1
ATOM 2481 C CA . PRO B 1 134 ? 39.75 24.016 -43.25 1 32.78 134 PRO B CA 1
AT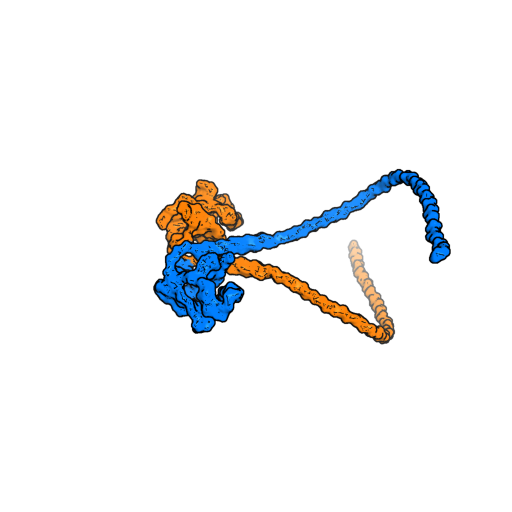OM 2482 C C . PRO B 1 134 ? 40.344 23.859 -44.656 1 32.78 134 PRO B C 1
ATOM 2484 O O . PRO B 1 134 ? 41.562 23.688 -44.781 1 32.78 134 PRO B O 1
ATOM 2487 N N . GLU B 1 135 ? 39.812 22.953 -45.438 1 35.41 135 GLU B N 1
ATOM 2488 C CA . GLU B 1 135 ? 40.375 22.984 -46.781 1 35.41 135 GLU B CA 1
ATOM 2489 C C . GLU B 1 135 ? 40.75 24.406 -47.219 1 35.41 135 GLU B C 1
ATOM 2491 O O . GLU B 1 135 ? 40.094 25.359 -46.812 1 35.41 135 GLU B O 1
ATOM 2496 N N . ASP B 1 136 ? 42.031 24.641 -47.562 1 34.62 136 ASP B N 1
ATOM 2497 C CA . ASP B 1 136 ? 42.656 25.875 -48.062 1 34.62 136 ASP B CA 1
ATOM 2498 C C . ASP B 1 136 ? 41.719 26.562 -49.062 1 34.62 136 ASP B C 1
ATOM 2500 O O . ASP B 1 136 ? 41.625 26.141 -50.219 1 34.62 136 ASP B O 1
ATOM 2504 N N . VAL B 1 137 ? 40.469 26.703 -48.75 1 32.97 137 VAL B N 1
ATOM 2505 C CA . VAL B 1 137 ? 39.656 27.422 -49.719 1 32.97 137 VAL B CA 1
ATOM 2506 C C . VAL B 1 137 ? 40.375 28.672 -50.188 1 32.97 137 VAL B C 1
ATOM 2508 O O . VAL B 1 137 ? 40.75 29.516 -49.406 1 32.97 137 VAL B O 1
ATOM 2511 N N . LYS B 1 138 ? 41 28.562 -51.312 1 34.16 138 LYS B N 1
ATOM 2512 C CA . LYS B 1 138 ? 41.656 29.656 -52.031 1 34.16 138 LYS B CA 1
ATOM 2513 C C . LYS B 1 138 ? 40.781 30.922 -52 1 34.16 138 LYS B C 1
ATOM 2515 O O . LYS B 1 138 ? 39.562 30.859 -52.219 1 34.16 138 LYS B O 1
ATOM 2520 N N . PRO B 1 139 ? 41.281 31.938 -51.312 1 34.19 139 PRO B N 1
ATOM 2521 C CA . PRO B 1 139 ? 40.594 33.219 -51.156 1 34.19 139 PRO B CA 1
ATOM 2522 C C . PRO B 1 139 ? 39.938 33.688 -52.438 1 34.19 139 PRO B C 1
ATOM 2524 O O . PRO B 1 139 ? 40.594 33.781 -53.469 1 34.19 139 PRO B O 1
ATOM 2527 N N . MET B 1 140 ? 38.781 33.094 -52.75 1 33.38 140 MET B N 1
ATOM 2528 C CA . MET B 1 140 ? 38.188 33.594 -54 1 33.38 140 MET B CA 1
ATOM 2529 C C . MET B 1 140 ? 38.281 35.125 -54.031 1 33.38 140 MET B C 1
ATOM 2531 O O . MET B 1 140 ? 38 35.812 -53.062 1 33.38 140 MET B O 1
ATOM 2535 N N . LEU B 1 141 ? 39 35.656 -55 1 33.66 141 LEU B N 1
ATOM 2536 C CA . LEU B 1 141 ? 39.25 37.062 -55.344 1 33.66 141 LEU B CA 1
ATOM 2537 C C . LEU B 1 141 ? 37.938 37.844 -55.375 1 33.66 141 LEU B C 1
ATOM 2539 O O . LEU B 1 141 ? 37.062 37.562 -56.219 1 33.66 141 LEU B O 1
ATOM 2543 N N . VAL B 1 142 ? 37.312 38.156 -54.219 1 32.38 142 VAL B N 1
ATOM 2544 C CA . VAL B 1 142 ? 36.094 38.938 -54.125 1 32.38 142 VAL B CA 1
ATOM 2545 C C . VAL B 1 142 ? 36.188 40.188 -55 1 32.38 142 VAL B C 1
ATOM 2547 O O . VAL B 1 142 ? 37.156 40.906 -54.938 1 32.38 142 VAL B O 1
ATOM 2550 N N . PRO B 1 143 ? 35.625 40.125 -56.188 1 31.33 143 PRO B N 1
ATOM 2551 C CA . PRO B 1 143 ? 35.781 41.344 -57 1 31.33 143 PRO B CA 1
ATOM 2552 C C . PRO B 1 143 ? 35.438 42.625 -56.25 1 31.33 143 PRO B C 1
ATOM 2554 O O . PRO B 1 143 ? 34.656 42.594 -55.312 1 31.33 143 PRO B O 1
ATOM 2557 N N . LYS B 1 144 ? 36.375 43.562 -56.125 1 31.25 144 LYS B N 1
ATOM 2558 C CA . LYS B 1 144 ? 36.344 44.875 -55.531 1 31.25 144 LYS B CA 1
ATOM 2559 C C . LYS B 1 144 ? 35.094 45.656 -55.969 1 31.25 144 LYS B C 1
ATOM 2561 O O . LYS B 1 144 ? 34.938 45.969 -57.156 1 31.25 144 LYS B O 1
ATOM 2566 N N . ILE B 1 145 ? 33.906 45.25 -55.531 1 31.34 145 ILE B N 1
ATOM 2567 C CA . ILE B 1 145 ? 32.781 46.031 -55.969 1 31.34 145 ILE B CA 1
ATOM 2568 C C . ILE B 1 145 ? 33 47.5 -55.656 1 31.34 145 ILE B C 1
ATOM 2570 O O . ILE B 1 145 ? 33.438 47.844 -54.562 1 31.34 145 ILE B O 1
ATOM 2574 N N . ASP B 1 146 ? 33.031 48.375 -56.594 1 29.19 146 ASP B N 1
ATOM 2575 C CA . ASP B 1 146 ? 33.281 49.812 -56.656 1 29.19 146 ASP B CA 1
ATOM 2576 C C . ASP B 1 146 ? 32.344 50.562 -55.719 1 29.19 146 ASP B C 1
ATOM 2578 O O . ASP B 1 146 ? 31.156 50.219 -55.656 1 29.19 146 ASP B O 1
ATOM 2582 N N . PRO B 1 147 ? 32.812 51.219 -54.688 1 30.75 147 PRO B N 1
ATOM 2583 C CA . PRO B 1 147 ? 32.094 51.969 -53.625 1 30.75 147 PRO B CA 1
ATOM 2584 C C . PRO B 1 147 ? 31.047 52.938 -54.188 1 30.75 147 PRO B C 1
ATOM 2586 O O . PRO B 1 147 ? 31.391 53.812 -55 1 30.75 147 PRO B O 1
ATOM 2589 N N . VAL B 1 148 ? 29.906 52.438 -54.656 1 28.52 148 VAL B N 1
ATOM 2590 C CA . VAL B 1 148 ? 29.016 53.438 -55.25 1 28.52 148 VAL B CA 1
ATOM 2591 C C . VAL B 1 148 ? 28.766 54.562 -54.25 1 28.52 148 VAL B C 1
ATOM 2593 O O . VAL B 1 148 ? 28.5 54.312 -53.062 1 28.52 148 VAL B O 1
ATOM 2596 N N . LYS B 1 149 ? 29.156 55.75 -54.5 1 27.95 149 LYS B N 1
ATOM 2597 C CA . LYS B 1 149 ? 29.094 57.062 -53.844 1 27.95 149 LYS B CA 1
ATOM 2598 C C . LYS B 1 149 ? 27.656 57.438 -53.531 1 27.95 149 LYS B C 1
ATOM 2600 O O . LYS B 1 149 ? 26.812 57.562 -54.406 1 27.95 149 LYS B O 1
ATOM 2605 N N . LYS B 1 150 ? 27.047 56.938 -52.438 1 26.86 150 LYS B N 1
ATOM 2606 C CA . LYS B 1 150 ? 25.688 57.312 -52.062 1 26.86 150 LYS B CA 1
ATOM 2607 C C . LYS B 1 150 ? 25.562 58.844 -51.938 1 26.86 150 LYS B C 1
ATOM 2609 O O . LYS B 1 150 ? 26.375 59.469 -51.25 1 26.86 150 LYS B O 1
ATOM 2614 N N . ARG B 1 151 ? 25.047 59.531 -52.875 1 25.44 151 ARG B N 1
ATOM 2615 C CA . ARG B 1 151 ? 24.75 60.969 -52.938 1 25.44 151 ARG B CA 1
ATOM 2616 C C . ARG B 1 151 ? 23.812 61.375 -51.812 1 25.44 151 ARG B C 1
ATOM 2618 O O . ARG B 1 151 ? 22.672 60.906 -51.75 1 25.44 151 ARG B O 1
ATOM 2625 N N . THR B 1 152 ? 24.266 61.5 -50.594 1 23.55 152 THR B N 1
ATOM 2626 C CA . THR B 1 152 ? 23.531 61.969 -49.438 1 23.55 152 THR B CA 1
ATOM 2627 C C . THR B 1 152 ? 22.859 63.312 -49.719 1 23.55 152 THR B C 1
ATOM 2629 O O . THR B 1 152 ? 23.547 64.312 -49.938 1 23.55 152 THR B O 1
ATOM 2632 N N . ALA B 1 153 ? 21.859 63.469 -50.625 1 23.28 153 ALA B N 1
ATOM 2633 C CA . ALA B 1 153 ? 21.203 64.75 -50.812 1 23.28 153 ALA B CA 1
ATOM 2634 C C . ALA B 1 153 ? 20.688 65.312 -49.5 1 23.28 153 ALA B C 1
ATOM 2636 O O . ALA B 1 153 ? 20 64.625 -48.75 1 23.28 153 ALA B O 1
ATOM 2637 N N . ARG B 1 154 ? 21.312 66.25 -48.844 1 24.72 154 ARG B N 1
ATOM 2638 C CA . ARG B 1 154 ? 21.125 67.125 -47.688 1 24.72 154 ARG B CA 1
ATOM 2639 C C . ARG B 1 154 ? 19.797 67.875 -47.75 1 24.72 154 ARG B C 1
ATOM 2641 O O . ARG B 1 154 ? 19.656 68.75 -48.562 1 24.72 154 ARG B O 1
ATOM 2648 N N . MET B 1 155 ? 18.562 67.25 -47.75 1 26.25 155 MET B N 1
ATOM 2649 C CA . MET B 1 155 ? 17.375 68.125 -47.812 1 26.25 155 MET B CA 1
ATOM 2650 C C . MET B 1 155 ? 17.312 69.062 -46.625 1 26.25 155 MET B C 1
ATOM 2652 O O . MET B 1 155 ? 17.438 68.625 -45.469 1 26.25 155 MET B O 1
ATOM 2656 N N . THR B 1 156 ? 17.703 70.312 -46.781 1 25.05 156 THR B N 1
ATOM 2657 C CA . THR B 1 156 ? 17.703 71.5 -45.906 1 25.05 156 THR B CA 1
ATOM 2658 C C . THR B 1 156 ? 16.297 71.75 -45.406 1 25.05 156 THR B C 1
ATOM 2660 O O . THR B 1 156 ? 15.367 72 -46.188 1 25.05 156 THR B O 1
ATOM 2663 N N . ALA B 1 157 ? 15.758 71.188 -44.344 1 25.28 157 ALA B N 1
ATOM 2664 C CA . ALA B 1 157 ? 14.469 71.375 -43.719 1 25.28 157 ALA B CA 1
ATOM 2665 C C . ALA B 1 157 ? 14.336 72.875 -43.281 1 25.28 157 ALA B C 1
ATOM 2667 O O . ALA B 1 157 ? 15.211 73.375 -42.625 1 25.28 157 ALA B O 1
ATOM 2668 N N . LYS B 1 158 ? 13.695 73.75 -44.062 1 26.28 158 LYS B N 1
ATOM 2669 C CA . LYS B 1 158 ? 13.344 75.125 -43.812 1 26.28 158 LYS B CA 1
ATOM 2670 C C . LYS B 1 158 ? 12.539 75.25 -42.5 1 26.28 158 LYS B C 1
ATOM 2672 O O . LYS B 1 158 ? 11.547 74.562 -42.312 1 26.28 158 LYS B O 1
ATOM 2677 N N . ALA B 1 159 ? 13.086 75.75 -41.438 1 26.48 159 ALA B N 1
ATOM 2678 C CA . ALA B 1 159 ? 12.633 76.125 -40.094 1 26.48 159 ALA B CA 1
ATOM 2679 C C . ALA B 1 159 ? 11.523 77.188 -40.156 1 26.48 159 ALA B C 1
ATOM 2681 O O . ALA B 1 159 ? 11.773 78.312 -40.531 1 26.48 159 ALA B O 1
ATOM 2682 N N . THR B 1 160 ? 10.383 77 -40.75 1 28.08 160 THR B N 1
ATOM 2683 C CA . THR B 1 160 ? 9.352 78 -40.75 1 28.08 160 THR B CA 1
ATOM 2684 C C . THR B 1 160 ? 9 78.438 -39.344 1 28.08 160 THR B C 1
ATOM 2686 O O . THR B 1 160 ? 8.547 77.625 -38.531 1 28.08 160 THR B O 1
ATOM 2689 N N . GLY B 1 161 ? 9.703 79.25 -38.625 1 27.03 161 GLY B N 1
ATOM 2690 C CA . GLY B 1 161 ? 9.477 79.938 -37.344 1 27.03 161 GLY B CA 1
ATOM 2691 C C . GLY B 1 161 ? 8.133 80.625 -37.25 1 27.03 161 GLY B C 1
ATOM 2692 O O . GLY B 1 161 ? 7.629 81.125 -38.25 1 27.03 161 GLY B O 1
ATOM 2693 N N . PRO B 1 162 ? 7.148 80.25 -36.375 1 34.38 162 PRO B N 1
ATOM 2694 C CA . PRO B 1 162 ? 5.816 80.812 -36.188 1 34.38 162 PRO B CA 1
ATOM 2695 C C . PRO B 1 162 ? 5.859 82.312 -35.781 1 34.38 162 PRO B C 1
ATOM 2697 O O . PRO B 1 162 ? 6.801 82.75 -35.125 1 34.38 162 PRO B O 1
ATOM 2700 N N . GLU B 1 163 ? 5.457 83.25 -36.562 1 31.47 163 GLU B N 1
ATOM 2701 C CA . GLU B 1 163 ? 5.309 84.688 -36.375 1 31.47 163 GLU B CA 1
ATOM 2702 C C . GLU B 1 163 ? 4.359 85 -35.219 1 31.47 163 GLU B C 1
ATOM 2704 O O . GLU B 1 163 ? 3.24 84.5 -35.156 1 31.47 163 GLU B O 1
ATOM 2709 N N . PHE B 1 164 ? 4.812 85.25 -34.031 1 35.94 164 PHE B N 1
ATOM 2710 C CA . PHE B 1 164 ? 4.113 85.688 -32.812 1 35.94 164 PHE B CA 1
ATOM 2711 C C . PHE B 1 164 ? 3.385 87 -33.062 1 35.94 164 PHE B C 1
ATOM 2713 O O . PHE B 1 164 ? 3.971 87.938 -33.594 1 35.94 164 PHE B O 1
ATOM 2720 N N . ASP B 1 165 ? 2.146 87 -33.375 1 34.44 165 ASP B N 1
ATOM 2721 C CA . ASP B 1 165 ? 1.217 88.125 -33.5 1 34.44 165 ASP B CA 1
ATOM 2722 C C . ASP B 1 165 ? 1.224 89 -32.281 1 34.44 165 ASP B C 1
ATOM 2724 O O . ASP B 1 165 ? 1.005 88.562 -31.156 1 34.44 165 ASP B O 1
ATOM 2728 N N . ASP B 1 166 ? 2.07 90 -32.156 1 33.72 166 ASP B N 1
ATOM 2729 C CA . ASP B 1 166 ? 2.102 91.062 -31.156 1 33.72 166 ASP B CA 1
ATOM 2730 C C . ASP B 1 166 ? 0.755 91.812 -31.062 1 33.72 166 ASP B C 1
ATOM 2732 O O . ASP B 1 166 ? 0.299 92.375 -32.031 1 33.72 166 ASP B O 1
ATOM 2736 N N . ASP B 1 167 ? -0.255 91.312 -30.328 1 33.78 167 ASP B N 1
ATOM 2737 C CA . ASP B 1 167 ? -1.451 92.062 -29.938 1 33.78 167 ASP B CA 1
ATOM 2738 C C . ASP B 1 167 ? -1.084 93.375 -29.25 1 33.78 167 ASP B C 1
ATOM 2740 O O . ASP B 1 167 ? -0.459 93.375 -28.188 1 33.78 167 ASP B O 1
ATOM 2744 N N . ASP B 1 168 ? -0.792 94.5 -29.875 1 30.05 168 ASP B N 1
ATOM 2745 C CA . ASP B 1 168 ? -0.711 95.875 -29.422 1 30.05 168 ASP B CA 1
ATOM 2746 C C . ASP B 1 168 ? -2.043 96.312 -28.844 1 30.05 168 ASP B C 1
ATOM 2748 O O . ASP B 1 168 ? -2.182 97.5 -28.438 1 30.05 168 ASP B O 1
ATOM 2752 N N . GLU B 1 169 ? -2.938 95.688 -27.984 1 26.08 169 GLU B N 1
ATOM 2753 C CA . GLU B 1 169 ? -3.52 96.75 -27.141 1 26.08 169 GLU B CA 1
ATOM 2754 C C . GLU B 1 169 ? -2.521 97.25 -26.094 1 26.08 169 GLU B C 1
ATOM 2756 O O . GLU B 1 169 ? -1.727 96.438 -25.578 1 26.08 169 GLU B O 1
#

Solvent-accessible surface area (backbone atoms only — not comparable to full-atom values): 20670 Å² total; per-residue (Å²): 122,68,58,44,72,49,76,45,77,57,96,92,36,61,30,38,43,35,37,36,59,87,74,32,30,41,34,40,30,46,49,51,81,50,34,30,40,36,75,53,49,72,67,55,49,19,62,69,66,68,48,55,79,90,47,36,66,60,50,53,52,47,36,54,76,62,62,47,70,40,83,73,45,84,54,90,57,37,36,33,35,32,33,90,94,74,37,73,52,76,24,35,52,47,77,67,75,19,60,65,58,51,42,51,50,52,45,37,50,52,39,51,51,57,62,67,62,52,75,63,61,71,65,68,69,67,71,72,69,67,73,66,68,75,67,81,68,69,77,71,79,68,74,78,73,71,80,76,76,75,77,75,78,78,77,76,77,77,77,78,70,83,80,80,85,77,85,80,132,123,68,58,44,70,46,76,46,77,57,96,93,35,61,31,37,41,36,37,36,59,87,72,32,30,40,35,39,28,45,49,52,81,49,36,27,40,35,75,54,50,72,66,56,49,22,62,69,67,68,48,56,78,90,47,35,66,60,52,53,52,48,35,54,75,63,61,48,70,41,83,72,44,84,54,89,58,38,35,32,34,32,33,90,93,74,37,74,51,75,24,35,54,46,77,68,75,19,59,66,56,52,41,52,50,52,43,38,52,54,41,52,52,59,62,67,64,51,77,67,64,70,70,68,71,70,72,74,69,70,77,68,69,78,67,83,68,68,77,70,81,69,75,80,72,74,82,75,80,78,78,78,76,78,80,78,79,80,80,80,75,82,81,79,78,78,77,78,125

Foldseek 3Di:
DAKQWDWDDDPNFIKIWIADPVQQKTKIDGPDWWIWIDRADLVNQCVQVVHDSVCSVVVVNVCSVVVFKDWDDDDPFKTWIDGPVPGIDITGIDGDPCVVVVRVVVVVVVVVVVVVPPDPPPPPPPPVPVPPPPPPPPPPPPPPPDPPDPPPPPPPPPPPPDDDPDDDD/DAKQWDWDDDPNFIKIWIADPVQQKTKIDGPDWWIWIDRADLVNQCVQVVHDSVCSVVVVNVCSVVVFKDWDDDDPFKTWIDGPVPGIDITGIDGDPCVVVVRVVVVVVVVVVVVVPPDPPPPPPPPCPVPPPPPPPPPPPPPPPDPPDPPPPPPPPPPPDDDPPPPPD

Sequence (338 aa):
MSILVYDREHNFKKWYIYWIPKTKTLGVKDGTDVVYEKMVTLTERTELLKVSKSLVEEKWAALFSECGLHIEEVCDKELVLTFALQRNITLERTELSGNFDECLYLEYLRLKTLTNVSPMKRKRTASSVDHLKPEDVKPMLVPKIDPVKKRTARMTAKATGPEFDDDDEMSILVYDREHNFKKWYIYWIPKTKTLGVKDGTDVVYEKMVTLTERTELLKVSKSLVEEKWAALFSECGLHIEEVCDKELVLTFALQRNITLERTELSGNFDECLYLEYLRLKTLTNVSPMKRKRTASSVDHLKPEDVKPMLVPKIDPVKKRTARMTAKATGPEFDDDDE

Radius of gyration: 40.99 Å; Cα contacts (8 Å, |Δi|>4): 405; chains: 2; bounding box: 123×121×82 Å

Secondary structure (DSSP, 8-state):
-PPEEEEEEETTEEEEEEEETTTTEEEEEESSS-EEEEE--HHHHHHHHT--HHHHHHHHHHHHHTT--EEEEE-SSEEEEEETTTEEEEEEEE---SHHHHHHHHHHHHHHHHHHHS---------------------------------------------------/-PPEEEEEEETTEEEEEEEETTTTEEEEEESSS-EEEEE--HHHHHHHHT--GGGHHHHHHHHHHTT--EEEEE-SSEEEEEETTTEEEEEEEE---SHHHHHHHHHHHHHHHHHHSS---------------------------------------------------

pLDDT: mean 75.32, std 29.45, range [22.48, 98.75]